Protein AF-A0A2E5IDD3-F1 (afdb_monomer_lite)

Radius of gyration: 54.22 Å; chains: 1; bounding box: 109×70×156 Å

Sequence (276 aa):
MDTDGDGLGNNADTDDDGDGVLDESDVFSLNATEWADFDGDGKGDNADTDDDGDGVLDEDDVFPLDAGDWADFDGDGIGDNTDTDDDGDGIQDAADNCPDTLFTMSQTDTAGCSAEQRDTDDDGSNDFLDDDDDGDGWTDLDEIGCDSDPLLVTDKPIDSDADLSCDILDEDDDNDGISDMLDAFPLDSSESVDTDGDFIGDNSDTDDDNDGVLDVNDAYPLDETRTYDERVLIGAAAIGAALIAALAVASVMGFKKRKIKPDNTDIQMMLQALER

pLDDT: mean 89.45, std 13.09, range [51.12, 98.19]

Secondary structure (DSSP, 8-state):
--SS-SSS-TTT-SSSS-SSS-TTT-TTTT-TT----SS-SSS-TTT-SSTT-SSS-TTT-SSTT-TT----SSSSSS-TTT-SSTT-SSS-GGG-S-TT--TTT----TTS--TTT--SS-SSS-TTT-SSTTSSSS-HHHHHHHT--TT-TT-PPP-SSSSS--TTT-SSTT-SSS-TTT-SSTT-TT----SSSSS--TTT-SSTT-SSS-GGG-SSTT-TT--S-HHHHHHHHHHHHHHHHHHHHHHHTT---------THHHHHHHHTS--

Foldseek 3Di:
DQQCPPPDDPVGDQQRNPLPDGPVQAPCSRDSQARDQLCVPPDGPSPAQQSNPLPDGPVQAPCSNDSQARDQLCPPPDGPSRDQLSQVLPAGPVQAPPSNQHVVHANADSRSDHQCRDQLCPPPHHPVRAQQSNPLPAGPVQCVQQVFDSSDNVGDADQLCPPNHHPSRDQQRNPLPAGPVQALCSNDSVARDQLCPPSAGPVGDQQSNPLVDGPVQAPCSRDNVGRDDVVVVVVVVVVVVVVVVVVVCVVVVPPPPPPPPPPCVVVVVVVVVVPD

Structure (mmCIF, N/CA/C/O backbone):
data_AF-A0A2E5IDD3-F1
#
_entry.id   AF-A0A2E5IDD3-F1
#
loop_
_atom_site.group_PDB
_atom_site.id
_atom_site.type_symbol
_atom_site.label_atom_id
_atom_site.label_alt_id
_atom_site.label_comp_id
_atom_site.label_asym_id
_atom_site.label_entity_id
_atom_site.label_seq_id
_atom_site.pdbx_PDB_ins_code
_atom_site.Cartn_x
_atom_site.Cartn_y
_atom_site.Cartn_z
_atom_site.occupancy
_atom_site.B_iso_or_equiv
_atom_site.auth_seq_id
_atom_site.auth_comp_id
_atom_site.auth_asym_id
_atom_site.auth_atom_id
_atom_site.pdbx_PDB_model_num
ATOM 1 N N . MET A 1 1 ? -33.369 -10.873 64.387 1.00 91.25 1 MET A N 1
ATOM 2 C CA . MET A 1 1 ? -32.484 -10.176 63.451 1.00 91.25 1 MET A CA 1
ATOM 3 C C . MET A 1 1 ? -33.328 -9.048 62.907 1.00 91.25 1 MET A C 1
ATOM 5 O O . MET A 1 1 ? -34.522 -9.283 62.743 1.00 91.25 1 MET A O 1
ATOM 9 N N . ASP A 1 2 ? -32.743 -7.870 62.838 1.00 95.25 2 ASP A N 1
ATOM 10 C CA . ASP A 1 2 ? -33.293 -6.613 62.323 1.00 95.25 2 ASP A CA 1
ATOM 11 C C . ASP A 1 2 ? -32.015 -5.909 61.842 1.00 95.25 2 ASP A C 1
ATOM 13 O O . ASP A 1 2 ? -31.183 -5.551 62.688 1.00 95.25 2 ASP A O 1
ATOM 17 N N . THR A 1 3 ? -31.721 -6.028 60.543 1.00 96.31 3 THR A N 1
ATOM 18 C CA . THR A 1 3 ? -30.395 -5.723 59.977 1.00 96.31 3 THR A CA 1
ATOM 19 C C . THR A 1 3 ? -30.226 -4.219 59.755 1.00 96.31 3 THR A C 1
ATOM 21 O O . THR A 1 3 ? -29.171 -3.692 60.120 1.00 96.31 3 THR A O 1
ATOM 24 N N . ASP A 1 4 ? -31.262 -3.524 59.292 1.00 95.12 4 ASP A N 1
ATOM 25 C CA . ASP A 1 4 ? -31.264 -2.077 59.043 1.00 95.12 4 ASP A CA 1
ATOM 26 C C . ASP A 1 4 ? -31.692 -1.227 60.266 1.00 95.12 4 ASP A C 1
ATOM 28 O O . ASP A 1 4 ? -31.355 -0.042 60.384 1.00 95.12 4 ASP A O 1
ATOM 32 N N . GLY A 1 5 ? -32.350 -1.840 61.255 1.00 96.00 5 GLY A N 1
ATOM 33 C CA . GLY A 1 5 ? -32.778 -1.189 62.486 1.00 96.00 5 GLY A CA 1
ATOM 34 C C . GLY A 1 5 ? -34.054 -0.354 62.359 1.00 96.00 5 GLY A C 1
ATOM 35 O O . GLY A 1 5 ? -34.260 0.530 63.208 1.00 96.00 5 GLY A O 1
ATOM 36 N N . ASP A 1 6 ? -34.904 -0.588 61.353 1.00 95.50 6 ASP A N 1
ATOM 37 C CA . ASP A 1 6 ? -36.160 0.151 61.156 1.00 95.50 6 ASP A CA 1
ATOM 38 C C . ASP A 1 6 ? -37.285 -0.268 62.136 1.00 95.50 6 ASP A C 1
ATOM 40 O O . ASP A 1 6 ? -38.264 0.463 62.363 1.00 95.50 6 ASP A O 1
ATOM 44 N N . GLY A 1 7 ? -37.094 -1.404 62.817 1.00 95.44 7 GLY A N 1
ATOM 45 C CA . GLY A 1 7 ? -38.010 -1.978 63.797 1.00 95.44 7 GLY A CA 1
ATOM 46 C C . GLY A 1 7 ? -38.911 -3.102 63.271 1.00 95.44 7 GLY A C 1
ATOM 47 O O . GLY A 1 7 ? -39.727 -3.627 64.049 1.00 95.44 7 GLY A O 1
ATOM 48 N N . LEU A 1 8 ? -38.780 -3.488 62.005 1.00 95.31 8 LEU A N 1
ATOM 49 C CA . LEU A 1 8 ? -39.218 -4.756 61.440 1.00 95.31 8 LEU A CA 1
ATOM 50 C C . LEU A 1 8 ? -38.074 -5.772 61.563 1.00 95.31 8 LEU A C 1
ATOM 52 O O . LEU A 1 8 ? -36.903 -5.453 61.664 1.00 95.31 8 LEU A O 1
ATOM 56 N N . GLY A 1 9 ? -38.423 -7.045 61.731 1.00 96.06 9 GLY A N 1
ATOM 57 C CA . GLY A 1 9 ? -37.405 -8.096 61.738 1.00 96.06 9 GLY A CA 1
ATOM 58 C C . GLY A 1 9 ? -37.286 -8.672 60.341 1.00 96.06 9 GLY A C 1
ATOM 59 O O . GLY A 1 9 ? -38.323 -8.830 59.702 1.00 96.06 9 GLY A O 1
ATOM 60 N N . ASN A 1 10 ? -36.096 -9.133 59.954 1.00 95.94 10 ASN A N 1
ATOM 61 C CA . ASN A 1 10 ? -35.797 -9.667 58.616 1.00 95.94 10 ASN A CA 1
ATOM 62 C C . ASN A 1 10 ? -36.779 -10.724 58.065 1.00 95.94 10 ASN A C 1
ATOM 64 O O . ASN A 1 10 ? -36.875 -11.042 56.895 1.00 95.94 10 ASN A O 1
ATOM 68 N N . ASN A 1 11 ? -37.524 -11.385 58.949 1.00 94.56 11 ASN A N 1
ATOM 69 C CA . ASN A 1 11 ? -38.524 -12.374 58.554 1.00 94.56 11 ASN A CA 1
ATOM 70 C C . ASN A 1 11 ? -39.869 -11.757 58.107 1.00 94.56 11 ASN A C 1
ATOM 72 O O . ASN A 1 11 ? -40.835 -12.502 57.903 1.00 94.56 11 ASN A O 1
ATOM 76 N N . ALA A 1 12 ? -39.991 -10.436 58.162 1.00 95.69 12 ALA A N 1
ATOM 77 C CA . ALA A 1 12 ? -41.190 -9.652 57.893 1.00 95.69 12 ALA A CA 1
ATOM 78 C C . ALA A 1 12 ? -40.880 -8.313 57.205 1.00 95.69 12 ALA A C 1
ATOM 80 O O . ALA A 1 12 ? -41.833 -7.680 56.745 1.00 95.69 12 ALA A O 1
ATOM 81 N N . ASP A 1 13 ? -39.613 -7.903 57.184 1.00 96.88 13 ASP A N 1
ATOM 82 C CA . ASP A 1 13 ? -39.114 -6.875 56.284 1.00 96.88 13 ASP A CA 1
ATOM 83 C C . ASP A 1 13 ? -39.086 -7.387 54.837 1.00 96.88 13 ASP A C 1
ATOM 85 O O . ASP A 1 13 ? -39.222 -8.588 54.596 1.00 96.88 13 ASP A O 1
ATOM 89 N N . THR A 1 14 ? -39.039 -6.462 53.889 1.00 96.94 14 THR A N 1
ATOM 90 C CA . THR A 1 14 ? -38.885 -6.737 52.455 1.00 96.94 14 THR A CA 1
ATOM 91 C C . THR A 1 14 ? -37.642 -6.075 51.861 1.00 96.94 14 THR A C 1
ATOM 93 O O . THR A 1 14 ? -37.438 -6.193 50.655 1.00 96.94 14 THR A O 1
ATOM 96 N N . ASP A 1 15 ? -36.918 -5.314 52.676 1.00 97.31 15 ASP A N 1
ATOM 97 C CA . ASP A 1 15 ? -35.671 -4.611 52.381 1.00 97.31 15 ASP A CA 1
ATOM 98 C C . ASP A 1 15 ? -34.830 -4.707 53.662 1.00 97.31 15 ASP A C 1
ATOM 100 O O . ASP A 1 15 ? -34.858 -3.837 54.529 1.00 97.31 15 ASP A O 1
ATOM 104 N N . ASP A 1 16 ? -34.229 -5.877 53.857 1.00 97.56 16 ASP A N 1
ATOM 105 C CA . ASP A 1 16 ? -33.655 -6.314 55.126 1.00 97.56 16 ASP A CA 1
ATOM 106 C C . ASP A 1 16 ? -32.508 -5.410 55.614 1.00 97.56 16 ASP A C 1
ATOM 108 O O . ASP A 1 16 ? -32.269 -5.332 56.826 1.00 97.56 16 ASP A O 1
ATOM 112 N N . ASP A 1 17 ? -31.770 -4.765 54.710 1.00 97.12 17 ASP A N 1
ATOM 113 C CA . ASP A 1 17 ? -30.638 -3.890 55.028 1.00 97.12 17 ASP A CA 1
ATOM 114 C C . ASP A 1 17 ? -30.875 -2.395 54.754 1.00 97.12 17 ASP A C 1
ATOM 116 O O . ASP A 1 17 ? -30.084 -1.559 55.216 1.00 97.12 17 ASP A O 1
ATOM 120 N N . GLY A 1 18 ? -32.016 -2.054 54.1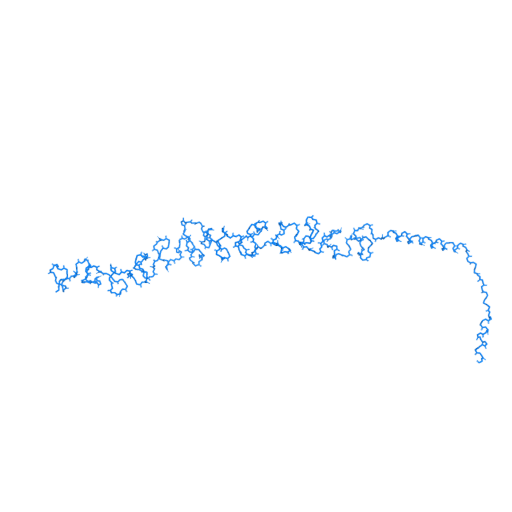54 1.00 96.75 18 GLY A N 1
ATOM 121 C CA . GLY A 1 18 ? -32.524 -0.696 54.045 1.00 96.75 18 GLY A CA 1
ATOM 122 C C . GLY A 1 18 ? -31.795 0.153 53.005 1.00 96.75 18 GLY A C 1
ATOM 123 O O . GLY A 1 18 ? -31.759 1.386 53.151 1.00 96.75 18 GLY A O 1
ATOM 124 N N . ASP A 1 19 ? -31.183 -0.460 51.989 1.00 96.06 19 ASP A N 1
ATOM 125 C CA . ASP A 1 19 ? -30.508 0.251 50.897 1.00 96.06 19 ASP A CA 1
ATOM 126 C C . ASP A 1 19 ? -31.463 0.737 49.789 1.00 96.06 19 ASP A C 1
ATOM 128 O O . ASP A 1 19 ? -31.121 1.625 48.996 1.00 96.06 19 ASP A O 1
ATOM 132 N N . GLY A 1 20 ? -32.711 0.260 49.819 1.00 95.88 20 GLY A N 1
ATOM 133 C CA . GLY A 1 20 ? -33.774 0.616 48.888 1.00 95.88 20 GLY A CA 1
ATOM 134 C C . GLY A 1 20 ? -33.989 -0.383 47.750 1.00 95.88 20 GLY A C 1
ATOM 135 O O . GLY A 1 20 ? -34.883 -0.142 46.922 1.00 95.88 20 GLY A O 1
ATOM 136 N N . VAL A 1 21 ? -33.226 -1.476 47.695 1.00 96.69 21 VAL A N 1
ATOM 137 C CA . VAL A 1 21 ? -33.453 -2.635 46.830 1.00 96.69 21 VAL A CA 1
ATOM 138 C C . VAL A 1 21 ? -34.179 -3.711 47.642 1.00 96.69 21 VAL A C 1
ATOM 140 O O . VAL A 1 21 ? -33.820 -4.045 48.756 1.00 96.69 21 VAL A O 1
ATOM 143 N N . LEU A 1 22 ? -35.283 -4.239 47.108 1.00 97.75 22 LEU A N 1
ATOM 144 C CA . LEU A 1 22 ? -36.047 -5.264 47.829 1.00 97.75 22 LEU A CA 1
ATOM 145 C C . LEU A 1 22 ? -35.282 -6.590 47.844 1.00 97.75 22 LEU A C 1
ATOM 147 O O . LEU A 1 22 ? -34.744 -6.970 46.805 1.00 97.75 22 LEU A O 1
ATOM 151 N N . ASP A 1 23 ? -35.409 -7.373 48.920 1.00 96.12 23 ASP A N 1
ATOM 152 C CA . ASP A 1 23 ? -34.741 -8.679 49.095 1.00 96.12 23 ASP A CA 1
ATOM 153 C C . ASP A 1 23 ? -34.928 -9.640 47.905 1.00 96.12 23 ASP A C 1
ATOM 155 O O . ASP A 1 23 ? -34.128 -10.536 47.661 1.00 96.12 23 ASP A O 1
ATOM 159 N N . GLU A 1 24 ? -36.042 -9.516 47.173 1.00 96.56 24 GLU A N 1
ATOM 160 C CA . GLU A 1 24 ? -36.337 -10.361 46.010 1.00 96.56 24 GLU A CA 1
ATOM 161 C C . GLU A 1 24 ? -35.519 -10.015 44.755 1.00 96.56 24 GLU A C 1
ATOM 163 O O . GLU A 1 24 ? -35.497 -10.806 43.812 1.00 96.56 24 GLU A O 1
ATOM 168 N N . SER A 1 25 ? -34.906 -8.833 44.725 1.00 95.88 25 SER A N 1
ATOM 169 C CA . SER A 1 25 ? -34.065 -8.312 43.637 1.00 95.88 25 SER A CA 1
ATOM 170 C C . SER A 1 25 ? -32.647 -7.958 44.093 1.00 95.88 25 SER A C 1
ATOM 172 O O . SER A 1 25 ? -31.830 -7.628 43.243 1.00 95.88 25 SER A O 1
ATOM 174 N N . ASP A 1 26 ? -32.377 -8.029 45.394 1.00 96.75 26 ASP A N 1
ATOM 175 C CA . ASP A 1 26 ? -31.084 -7.768 46.011 1.00 96.75 26 ASP A CA 1
ATOM 176 C C . ASP A 1 26 ? -30.311 -9.080 46.217 1.00 96.75 26 ASP A C 1
ATOM 178 O O . ASP A 1 26 ? -30.729 -9.961 46.981 1.00 96.75 26 ASP A O 1
ATOM 182 N N . VAL A 1 27 ? -29.173 -9.215 45.528 1.00 96.94 27 VAL A N 1
ATOM 183 C CA . VAL A 1 27 ? -28.297 -10.392 45.639 1.00 96.94 27 VAL A CA 1
ATOM 184 C C . VAL A 1 27 ? -27.643 -10.493 47.026 1.00 96.94 27 VAL A C 1
ATOM 186 O O . VAL A 1 27 ? -27.395 -11.603 47.516 1.00 96.94 27 VAL A O 1
ATOM 189 N N . PHE A 1 28 ? -27.437 -9.363 47.703 1.00 96.94 28 PHE A N 1
ATOM 190 C CA . PHE A 1 28 ? -26.803 -9.247 49.010 1.00 96.94 28 PHE A CA 1
ATOM 191 C C . PHE A 1 28 ? -27.724 -8.591 50.044 1.00 96.94 28 PHE A C 1
ATOM 193 O O . PHE A 1 28 ? -27.275 -7.715 50.770 1.00 96.94 28 PHE A O 1
ATOM 200 N N . SER A 1 29 ? -28.923 -9.153 50.243 1.00 96.62 29 SER A N 1
ATOM 201 C CA . SER A 1 29 ? -30.017 -8.628 51.095 1.00 96.62 29 SER A CA 1
ATOM 202 C C . SER A 1 29 ? -29.709 -8.353 52.584 1.00 96.62 29 SER A C 1
ATOM 204 O O . SER A 1 29 ? -30.609 -8.186 53.392 1.00 96.62 29 SER A O 1
ATOM 206 N N . LEU A 1 30 ? -28.460 -8.438 53.040 1.00 96.19 30 LEU A N 1
ATOM 207 C CA . LEU A 1 30 ? -28.038 -8.088 54.401 1.00 96.19 30 LEU A CA 1
ATOM 208 C C . LEU A 1 30 ? -26.857 -7.104 54.418 1.00 96.19 30 LEU A C 1
ATOM 210 O O . LEU A 1 30 ? -26.272 -6.877 55.487 1.00 96.19 30 LEU A O 1
ATOM 214 N N . ASN A 1 31 ? -26.442 -6.607 53.259 1.00 96.56 31 ASN A N 1
ATOM 215 C CA . ASN A 1 31 ? -25.323 -5.711 53.072 1.00 96.56 31 ASN A CA 1
ATOM 216 C C . ASN A 1 31 ? -25.742 -4.492 52.245 1.00 96.56 31 ASN A C 1
ATOM 218 O O . ASN A 1 31 ? -25.518 -4.459 51.045 1.00 96.56 31 ASN A O 1
ATOM 222 N N . ALA A 1 32 ? -26.156 -3.434 52.941 1.00 96.94 32 ALA A N 1
ATOM 223 C CA . ALA A 1 32 ? -26.685 -2.205 52.349 1.00 96.94 32 ALA A CA 1
ATOM 224 C C . ALA A 1 32 ? -25.732 -1.402 51.432 1.00 96.94 32 ALA A C 1
ATOM 226 O O . ALA A 1 32 ? -25.985 -0.234 51.125 1.00 96.94 32 ALA A O 1
ATOM 227 N N . THR A 1 33 ? -24.553 -1.938 51.116 1.00 97.12 33 THR A N 1
ATOM 228 C CA . THR A 1 33 ? -23.614 -1.358 50.154 1.00 97.12 33 THR A CA 1
ATOM 229 C C . THR A 1 33 ? -23.502 -2.167 48.872 1.00 97.12 33 THR A C 1
ATOM 231 O O . THR A 1 33 ? -22.744 -1.745 48.015 1.00 97.12 33 THR A O 1
ATOM 234 N N . GLU A 1 34 ? -24.188 -3.300 48.736 1.00 97.25 34 GLU A N 1
ATOM 235 C CA . GLU A 1 34 ? -24.098 -4.206 47.589 1.00 97.25 34 GLU A CA 1
ATOM 236 C C . GLU A 1 34 ? -25.496 -4.710 47.244 1.00 97.25 34 GLU A C 1
ATOM 238 O O . GLU A 1 34 ? -26.184 -5.175 48.138 1.00 97.25 34 GLU A O 1
ATOM 243 N N . TRP A 1 35 ? -25.887 -4.676 45.970 1.00 96.12 35 TRP A N 1
ATOM 244 C CA . TRP A 1 35 ? -27.214 -5.149 45.540 1.00 96.12 35 TRP A CA 1
ATOM 245 C C . TRP A 1 35 ? -27.191 -6.051 44.297 1.00 96.12 35 TRP A C 1
ATOM 247 O O . TRP A 1 35 ? -28.165 -6.758 44.024 1.00 96.12 35 TRP A O 1
ATOM 257 N N . ALA A 1 36 ? -26.096 -6.035 43.534 1.00 96.56 36 ALA A N 1
ATOM 258 C CA . ALA A 1 36 ? -25.896 -6.792 42.300 1.00 96.56 36 ALA A CA 1
ATOM 259 C C . ALA A 1 36 ? -24.545 -7.532 42.329 1.00 96.56 36 ALA A C 1
ATOM 261 O O . ALA A 1 36 ? -23.686 -7.174 43.130 1.00 96.56 36 ALA A O 1
ATOM 262 N N . ASP A 1 37 ? -24.455 -8.607 41.543 1.00 96.75 37 ASP A N 1
ATOM 263 C CA . ASP A 1 37 ? -23.335 -9.562 41.408 1.00 96.75 37 ASP A CA 1
ATOM 264 C C . ASP A 1 37 ? -23.382 -10.056 39.955 1.00 96.75 37 ASP A C 1
ATOM 266 O O . ASP A 1 37 ? -24.034 -11.072 39.659 1.00 96.75 37 ASP A O 1
ATOM 270 N N . PHE A 1 38 ? -22.912 -9.232 39.019 1.00 96.88 38 PHE A N 1
ATOM 271 C CA . PHE A 1 38 ? -23.198 -9.432 37.599 1.00 96.88 38 PHE A CA 1
ATOM 272 C C . PHE A 1 38 ? -22.516 -10.698 37.044 1.00 96.88 38 PHE A C 1
ATOM 274 O O . PHE A 1 38 ? -23.171 -11.477 36.334 1.00 96.88 38 PHE A O 1
ATOM 281 N N . ASP A 1 39 ? -21.280 -10.989 37.453 1.00 96.31 39 ASP A N 1
ATOM 282 C CA . ASP A 1 39 ? -20.546 -12.208 37.089 1.00 96.31 39 ASP A CA 1
ATOM 283 C C . ASP A 1 39 ? -20.855 -13.433 37.985 1.00 96.31 39 ASP A C 1
ATOM 285 O O . ASP A 1 39 ? -20.646 -14.594 37.593 1.00 96.31 39 ASP A O 1
ATOM 289 N N . GLY A 1 40 ? -21.441 -13.212 39.165 1.00 96.31 40 GLY A N 1
ATOM 290 C CA . GLY A 1 40 ? -21.812 -14.263 40.104 1.00 96.31 40 GLY A CA 1
ATOM 291 C C . GLY A 1 40 ? -20.641 -14.835 40.911 1.00 96.31 40 GLY A C 1
ATOM 292 O O . GLY A 1 40 ? -20.737 -15.994 41.358 1.00 96.31 40 GLY A O 1
ATOM 293 N N . ASP A 1 41 ? -19.532 -14.104 41.079 1.00 95.94 41 ASP A N 1
ATOM 294 C CA . ASP A 1 41 ? -18.376 -14.535 41.877 1.00 95.94 41 ASP A CA 1
ATOM 295 C C . ASP A 1 41 ? -18.602 -14.420 43.398 1.00 95.94 41 ASP A C 1
ATOM 297 O O . ASP A 1 41 ? -17.904 -15.067 44.202 1.00 95.94 41 ASP A O 1
ATOM 301 N N . GLY A 1 42 ? -19.657 -13.700 43.792 1.00 95.25 42 GLY A N 1
ATOM 302 C CA . GLY A 1 42 ? -20.079 -13.508 45.173 1.00 95.25 42 GLY A CA 1
ATOM 303 C C . GLY A 1 42 ? -19.443 -12.303 45.871 1.00 95.25 42 GLY A C 1
ATOM 304 O O . GLY A 1 42 ? -19.592 -12.180 47.098 1.00 95.25 42 GLY A O 1
ATOM 305 N N . LYS A 1 43 ? -18.727 -11.442 45.144 1.00 95.88 43 LYS A N 1
ATOM 306 C CA . LYS A 1 43 ? -18.499 -10.033 45.487 1.00 95.88 43 LYS A CA 1
ATOM 307 C C . LYS A 1 43 ? -19.574 -9.192 44.790 1.00 95.88 43 LYS A C 1
ATOM 309 O O . LYS A 1 43 ? -20.105 -9.593 43.773 1.00 95.88 43 LYS A O 1
ATOM 314 N N . GLY A 1 44 ? -19.992 -8.100 45.423 1.00 97.06 44 GLY A N 1
ATOM 315 C CA . GLY A 1 44 ? -21.000 -7.234 44.818 1.00 97.06 44 GLY A CA 1
ATOM 316 C C . GLY A 1 44 ? -20.360 -6.175 43.941 1.00 97.06 44 GLY A C 1
ATOM 317 O O . GLY A 1 44 ? -19.262 -5.730 44.274 1.00 97.06 44 GLY A O 1
ATOM 318 N N . ASP A 1 45 ? -21.067 -5.760 42.892 1.00 97.44 45 ASP A N 1
ATOM 319 C CA . ASP A 1 45 ? -20.578 -4.850 41.846 1.00 97.44 45 ASP A CA 1
ATOM 320 C C . ASP A 1 45 ? -19.999 -3.525 42.408 1.00 97.44 45 ASP A C 1
ATOM 322 O O . ASP A 1 45 ? -19.087 -2.919 41.864 1.00 97.44 45 ASP A O 1
ATOM 326 N N . ASN A 1 46 ? -20.455 -3.031 43.573 1.00 95.69 46 ASN A N 1
ATOM 327 C CA . ASN A 1 46 ? -19.877 -1.790 44.123 1.00 95.69 46 ASN A CA 1
ATOM 328 C C . ASN A 1 46 ? -18.484 -1.990 44.749 1.00 95.69 46 ASN A C 1
ATOM 330 O O . ASN A 1 46 ? -17.783 -1.005 45.032 1.00 95.69 46 ASN A O 1
ATOM 334 N N . ALA A 1 47 ? -18.122 -3.233 45.068 1.00 96.56 47 ALA A N 1
ATOM 335 C CA . ALA A 1 47 ? -16.843 -3.617 45.656 1.00 96.56 47 ALA A CA 1
ATOM 336 C C . ALA A 1 47 ? -16.007 -4.533 44.759 1.00 96.56 47 AL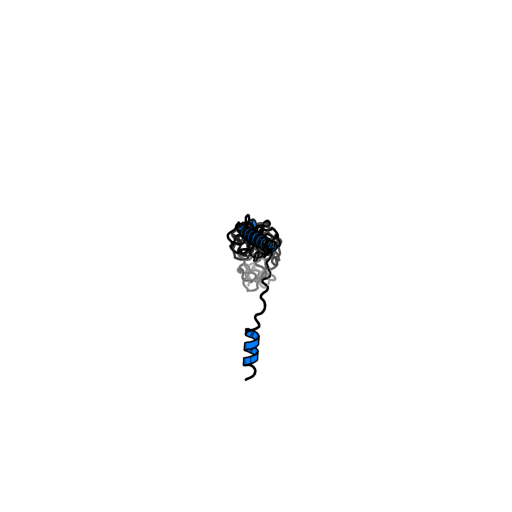A A C 1
ATOM 338 O O . ALA A 1 47 ? -14.821 -4.722 45.072 1.00 96.56 47 ALA A O 1
ATOM 339 N N . ASP A 1 48 ? -16.602 -5.121 43.724 1.00 97.62 48 ASP A N 1
ATOM 340 C CA . ASP A 1 48 ? -15.856 -5.751 42.653 1.00 97.62 48 ASP A CA 1
ATOM 341 C C . ASP A 1 48 ? -15.165 -4.693 41.793 1.00 97.62 48 ASP A C 1
ATOM 343 O O . ASP A 1 48 ? -15.369 -3.491 41.961 1.00 97.62 48 ASP A O 1
ATOM 347 N N . THR A 1 49 ? -14.191 -5.133 41.013 1.00 97.75 49 THR A N 1
ATOM 348 C CA . THR A 1 49 ? -13.436 -4.249 40.114 1.00 97.75 49 THR A CA 1
ATOM 349 C C . THR A 1 49 ? -13.450 -4.759 38.678 1.00 97.75 49 THR A C 1
ATOM 351 O O . THR A 1 49 ? -12.585 -4.356 37.909 1.00 97.75 49 THR A O 1
ATOM 354 N N . ASP A 1 50 ? -14.304 -5.738 38.405 1.00 97.94 50 ASP A N 1
ATOM 355 C CA . ASP A 1 50 ? -14.422 -6.554 37.192 1.00 97.94 50 ASP A CA 1
ATOM 356 C C . ASP A 1 50 ? -15.826 -7.176 37.266 1.00 97.94 50 ASP A C 1
ATOM 358 O O . ASP A 1 50 ? -15.984 -8.354 37.589 1.00 97.94 50 ASP A O 1
ATOM 362 N N . ASP A 1 51 ? -16.846 -6.318 37.158 1.00 98.19 51 ASP A N 1
ATOM 363 C CA . ASP A 1 51 ? -18.243 -6.633 37.485 1.00 98.19 51 ASP A CA 1
ATOM 364 C C . ASP A 1 51 ? -18.804 -7.771 36.615 1.00 98.19 51 ASP A C 1
ATOM 366 O O . ASP A 1 51 ? -19.690 -8.512 37.051 1.00 98.19 51 ASP A O 1
ATOM 370 N N . ASP A 1 52 ? -18.285 -7.954 35.398 1.00 97.69 52 ASP A N 1
ATOM 371 C CA . ASP A 1 52 ? -18.704 -9.009 34.476 1.00 97.69 52 ASP A CA 1
ATOM 372 C C . ASP A 1 52 ? -17.745 -10.189 34.308 1.00 97.69 52 ASP A C 1
ATOM 374 O O . ASP A 1 52 ? -18.123 -11.218 33.719 1.00 97.69 52 ASP A O 1
ATOM 378 N N . GLY A 1 53 ? -16.578 -10.112 34.942 1.00 97.31 53 GLY A N 1
ATOM 379 C CA . GLY A 1 53 ? -15.643 -11.216 35.068 1.00 97.31 53 GLY A CA 1
ATOM 380 C C . GLY A 1 53 ? -14.981 -11.605 33.748 1.00 97.31 53 GLY A C 1
ATOM 381 O O . GLY A 1 53 ? -14.579 -12.772 33.585 1.00 97.31 53 GLY A O 1
ATOM 382 N N . ASP A 1 54 ? -14.880 -10.684 32.789 1.00 96.56 54 ASP A N 1
ATOM 383 C CA . ASP A 1 54 ? -14.189 -10.899 31.516 1.00 96.56 54 ASP A CA 1
ATOM 384 C C . ASP A 1 54 ? -12.655 -10.763 31.637 1.00 96.56 54 ASP A C 1
ATOM 386 O O . ASP A 1 54 ? -11.893 -11.317 30.826 1.00 96.56 54 ASP A O 1
ATOM 390 N N . GLY A 1 55 ? -12.195 -10.162 32.742 1.00 96.31 55 GLY A N 1
ATOM 391 C CA . GLY A 1 55 ? -10.794 -9.975 33.094 1.00 96.31 55 GLY A CA 1
ATOM 392 C C . GLY A 1 55 ? -10.224 -8.591 32.776 1.00 96.31 55 GLY A C 1
ATOM 393 O O . GLY A 1 55 ? -9.018 -8.391 33.004 1.00 96.31 55 GLY A O 1
ATOM 394 N N . VAL A 1 56 ? -11.033 -7.666 32.261 1.00 97.50 56 VAL A N 1
ATOM 395 C CA . VAL A 1 56 ? -10.765 -6.228 32.168 1.00 97.50 56 VAL A CA 1
ATOM 396 C C . VAL A 1 56 ? -11.376 -5.548 33.394 1.00 97.50 56 VAL A C 1
ATOM 398 O O . VAL A 1 56 ? -12.409 -5.943 33.906 1.00 97.50 56 VAL A O 1
ATOM 401 N N . LEU A 1 57 ? -10.669 -4.572 33.969 1.00 98.19 57 LEU A N 1
ATOM 402 C CA . LEU A 1 57 ? -11.178 -3.897 35.165 1.00 98.19 57 LEU A CA 1
ATOM 403 C C . LEU A 1 57 ? -12.203 -2.834 34.767 1.00 98.19 57 LEU A C 1
ATOM 405 O O . LEU A 1 57 ? -11.940 -2.115 33.809 1.00 98.19 57 LEU A O 1
ATOM 409 N N . ASP A 1 58 ? -13.244 -2.598 35.572 1.00 97.69 58 ASP A N 1
ATOM 410 C CA . ASP A 1 58 ? -14.311 -1.617 35.266 1.00 97.69 58 ASP A CA 1
ATOM 411 C C . ASP A 1 58 ? -13.794 -0.196 34.969 1.00 97.69 58 ASP A C 1
ATOM 413 O O . ASP A 1 58 ? -14.475 0.625 34.359 1.00 97.69 58 ASP A O 1
ATOM 417 N N . GLU A 1 59 ? -12.600 0.154 35.469 1.00 97.44 59 GLU A N 1
ATOM 418 C CA . GLU A 1 59 ? -11.974 1.458 35.210 1.00 97.44 59 GLU A CA 1
ATOM 419 C C . GLU A 1 59 ? -11.353 1.587 33.811 1.00 97.44 59 GLU A C 1
ATOM 421 O O . GLU A 1 59 ? -11.179 2.711 33.331 1.00 97.44 59 GLU A O 1
ATOM 426 N N . ASP A 1 60 ? -11.028 0.454 33.191 1.00 97.38 60 ASP A N 1
ATOM 427 C CA . ASP A 1 60 ? -10.448 0.316 31.855 1.00 97.38 60 ASP A CA 1
ATOM 428 C C . ASP A 1 60 ? -11.449 -0.294 30.847 1.00 97.38 60 ASP A C 1
ATOM 430 O O . ASP A 1 60 ? -11.155 -0.313 29.652 1.00 97.38 60 ASP A O 1
ATOM 434 N N . ASP A 1 61 ? -12.612 -0.753 31.318 1.00 97.38 61 ASP A N 1
ATOM 435 C CA . ASP A 1 61 ? -13.683 -1.363 30.534 1.00 97.38 61 ASP A CA 1
ATOM 436 C C . ASP A 1 61 ? -14.740 -0.327 30.104 1.00 97.38 61 ASP A C 1
ATOM 438 O O . ASP A 1 61 ? -15.303 0.413 30.922 1.00 97.38 61 ASP A O 1
ATOM 442 N N . VAL A 1 62 ? -15.013 -0.239 28.799 1.00 97.56 62 VAL A N 1
ATOM 443 C CA . VAL A 1 62 ? -16.052 0.656 28.261 1.00 97.56 62 VAL A CA 1
ATOM 444 C C . VAL A 1 62 ? -17.470 0.108 28.482 1.00 97.56 62 VAL A C 1
ATOM 446 O O . VAL A 1 62 ? -18.416 0.896 28.627 1.00 97.56 62 VAL A O 1
ATOM 449 N N . PHE A 1 63 ? -17.622 -1.210 28.599 1.00 97.12 63 PHE A N 1
ATOM 450 C CA . PHE A 1 63 ? -18.867 -1.911 28.898 1.00 97.12 63 PHE A CA 1
ATOM 451 C C . PHE A 1 63 ? -18.730 -2.828 30.133 1.00 97.12 63 PHE A C 1
ATOM 453 O O . PHE A 1 63 ? -18.917 -4.029 30.006 1.00 97.12 63 PHE A O 1
ATOM 460 N N . PRO A 1 64 ? -18.600 -2.281 31.362 1.00 97.25 64 PRO A N 1
ATOM 461 C CA . PRO A 1 64 ? -18.333 -3.063 32.587 1.00 97.25 64 PRO A CA 1
ATOM 462 C C . PRO A 1 64 ? -19.386 -4.114 32.993 1.00 97.25 64 PRO A C 1
ATOM 464 O O . PRO A 1 64 ? -19.300 -4.710 34.054 1.00 97.25 64 PRO A O 1
ATOM 467 N N . LEU A 1 65 ? -20.475 -4.245 32.237 1.00 96.31 65 LEU A N 1
ATOM 468 C CA . LEU A 1 65 ? -21.567 -5.188 32.488 1.00 96.31 65 LEU A CA 1
ATOM 469 C C . LEU A 1 65 ? -21.872 -5.993 31.215 1.00 96.31 65 LEU A C 1
ATOM 471 O O . LEU A 1 65 ? -23.027 -6.358 30.967 1.00 96.31 65 LEU A O 1
ATOM 475 N N . ASP A 1 66 ? -20.885 -6.191 30.352 1.00 96.31 66 ASP A N 1
ATOM 476 C CA . ASP A 1 66 ? -20.979 -7.010 29.155 1.00 96.31 66 ASP A CA 1
ATOM 477 C C . ASP A 1 66 ? -19.663 -7.741 28.906 1.00 96.31 66 ASP A C 1
ATOM 479 O O . ASP A 1 66 ? -18.845 -7.326 28.098 1.00 96.31 66 ASP A O 1
ATOM 483 N N . ALA A 1 67 ? -19.543 -8.935 29.490 1.00 96.50 67 ALA A N 1
ATOM 484 C CA . ALA A 1 67 ? -18.342 -9.760 29.376 1.00 96.50 67 ALA A CA 1
ATOM 485 C C . ALA A 1 67 ? -17.959 -10.191 27.940 1.00 96.50 67 ALA A C 1
ATOM 487 O O . ALA A 1 67 ? -17.064 -11.021 27.737 1.00 96.50 67 ALA A O 1
ATOM 488 N N . GLY A 1 68 ? -18.737 -9.778 26.937 1.00 95.88 68 GLY A N 1
ATOM 489 C CA . GLY A 1 68 ? -18.430 -9.947 25.529 1.00 95.88 68 GLY A CA 1
ATOM 490 C C . GLY A 1 68 ? -17.601 -8.818 24.923 1.00 95.88 68 GLY A C 1
ATOM 491 O O . GLY A 1 68 ? -17.039 -9.060 23.859 1.00 95.88 68 GLY A O 1
ATOM 492 N N . ASP A 1 69 ? -17.514 -7.641 25.543 1.00 97.19 69 ASP A N 1
ATOM 493 C CA . ASP A 1 69 ? -17.010 -6.411 24.931 1.00 97.19 69 ASP A CA 1
ATOM 494 C C . ASP A 1 69 ? -16.407 -5.475 25.985 1.00 97.19 69 ASP A C 1
ATOM 496 O O . ASP A 1 69 ? -17.080 -5.136 26.939 1.00 97.19 69 ASP A O 1
ATOM 500 N N . TRP A 1 70 ? -15.177 -4.994 25.775 1.00 96.19 70 TRP A N 1
ATOM 501 C CA . TRP A 1 70 ? -14.486 -4.108 26.733 1.00 96.19 70 TRP A CA 1
ATOM 502 C C . TRP A 1 70 ? -13.983 -2.790 26.119 1.00 96.19 70 TRP A C 1
ATOM 504 O O . TRP A 1 70 ? -13.483 -1.908 26.822 1.00 96.19 70 TRP A O 1
ATOM 514 N N . ALA A 1 71 ? -14.067 -2.649 24.794 1.00 96.56 71 ALA A N 1
ATOM 515 C CA . ALA A 1 71 ? -13.546 -1.519 24.025 1.00 96.56 71 ALA A CA 1
ATOM 516 C C . ALA A 1 71 ? -14.576 -1.035 22.990 1.00 96.56 71 ALA A C 1
ATOM 518 O O . ALA A 1 71 ? -15.411 -1.821 22.558 1.00 96.56 71 ALA A O 1
ATOM 519 N N . ASP A 1 72 ? -14.527 0.262 22.676 1.00 96.06 72 ASP A N 1
ATOM 520 C CA . ASP A 1 72 ? -15.409 1.005 21.754 1.00 96.06 72 ASP A CA 1
ATOM 521 C C . ASP A 1 72 ? -14.527 2.049 21.054 1.00 96.06 72 ASP A C 1
ATOM 523 O O . ASP A 1 72 ? -14.355 3.177 21.546 1.00 96.06 72 ASP A O 1
ATOM 527 N N . PHE A 1 73 ? -13.798 1.618 20.025 1.00 94.88 73 PHE A N 1
ATOM 528 C CA . PHE A 1 73 ? -12.686 2.391 19.478 1.00 94.88 73 PHE A CA 1
ATOM 529 C C . PHE A 1 73 ? -13.156 3.697 18.811 1.00 94.88 73 PHE A C 1
ATOM 531 O O . PHE A 1 73 ? -12.524 4.747 19.013 1.00 94.88 73 PHE A O 1
ATOM 538 N N . ASP A 1 74 ? -14.281 3.686 18.092 1.00 94.12 74 ASP A N 1
ATOM 539 C CA . ASP A 1 74 ? -14.859 4.879 17.460 1.00 94.12 74 ASP A CA 1
ATOM 540 C C . ASP A 1 74 ? -15.845 5.663 18.360 1.00 94.12 74 ASP A C 1
ATOM 542 O O . ASP A 1 74 ? -16.108 6.856 18.123 1.00 94.12 74 ASP A O 1
ATOM 546 N N . GLY A 1 75 ? -16.313 5.056 19.453 1.00 94.19 75 GLY A N 1
ATOM 547 C CA . GLY A 1 75 ? -17.195 5.680 20.432 1.00 94.19 75 GLY A CA 1
ATOM 548 C C . GLY A 1 75 ? -18.668 5.718 20.016 1.00 94.19 75 GLY A C 1
ATOM 549 O O . GLY A 1 75 ? -19.390 6.635 20.456 1.00 94.19 75 GLY A O 1
ATOM 550 N N . ASP A 1 76 ? -19.123 4.821 19.136 1.00 94.25 76 ASP A N 1
ATOM 551 C CA . ASP A 1 76 ? -20.518 4.738 18.695 1.00 94.25 76 ASP A CA 1
ATOM 552 C C . ASP A 1 76 ? -21.440 4.005 19.697 1.00 94.25 76 ASP A C 1
ATOM 554 O O . ASP A 1 76 ? -22.673 4.191 19.672 1.00 94.25 76 ASP A O 1
ATOM 558 N N . GLY A 1 77 ? -20.838 3.294 20.658 1.00 94.44 77 GLY A N 1
ATOM 559 C CA . GLY A 1 77 ? -21.504 2.548 21.722 1.00 94.44 77 GLY A CA 1
ATOM 560 C C . GLY A 1 77 ? -21.821 1.089 21.384 1.00 94.44 77 GLY A C 1
ATOM 561 O O . GLY A 1 77 ? -22.606 0.471 22.118 1.00 94.44 77 GLY A O 1
ATOM 562 N N . ILE A 1 78 ? -21.284 0.556 20.289 1.00 95.44 78 ILE A N 1
ATOM 563 C CA . ILE A 1 78 ? -21.158 -0.870 19.983 1.00 95.44 78 ILE A CA 1
ATOM 564 C C . ILE A 1 78 ? -19.730 -1.281 20.367 1.00 95.44 78 ILE A C 1
ATOM 566 O O . ILE A 1 78 ? -18.792 -0.532 20.147 1.00 95.44 78 ILE A O 1
ATOM 570 N N . GLY A 1 79 ? -19.562 -2.429 21.025 1.00 96.75 79 GLY A N 1
ATOM 571 C CA . GLY A 1 79 ? -18.225 -2.885 21.406 1.00 96.75 79 GLY A CA 1
ATOM 572 C C . GLY A 1 79 ? -17.475 -3.542 20.250 1.00 96.75 79 GLY A C 1
ATOM 573 O O . GLY A 1 79 ? -18.104 -4.213 19.428 1.00 96.75 79 GLY A O 1
ATOM 574 N N . ASP A 1 80 ? -16.149 -3.397 20.228 1.00 96.62 80 ASP A N 1
ATOM 575 C CA . ASP A 1 80 ? -15.248 -3.845 19.150 1.00 96.62 80 ASP A CA 1
ATOM 576 C C . ASP A 1 80 ? -15.352 -5.363 18.844 1.00 96.62 80 ASP A C 1
ATOM 578 O O . ASP A 1 80 ? -15.121 -5.817 17.727 1.00 96.62 80 ASP A O 1
ATOM 582 N N . ASN A 1 81 ? -15.734 -6.228 19.799 1.00 94.62 81 ASN A N 1
ATOM 583 C CA . ASN A 1 81 ? -15.91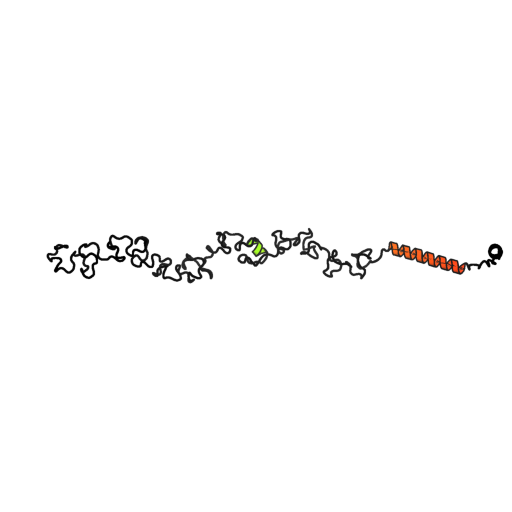9 -7.658 19.489 1.00 94.62 81 ASN A CA 1
ATOM 584 C C . ASN A 1 81 ? -17.235 -7.936 18.741 1.00 94.62 81 ASN A C 1
ATOM 586 O O . ASN A 1 81 ? -17.416 -9.033 18.184 1.00 94.62 81 ASN A O 1
ATOM 590 N N . THR A 1 82 ? -18.169 -6.986 18.771 1.00 94.75 82 THR A N 1
ATOM 591 C CA . THR A 1 82 ? -19.475 -7.046 18.110 1.00 94.75 82 THR A CA 1
ATOM 592 C C . THR A 1 82 ? -19.562 -6.130 16.886 1.00 94.75 82 THR A C 1
ATOM 594 O O . THR A 1 82 ? -20.359 -6.429 15.981 1.00 94.75 82 THR A O 1
ATOM 597 N N . ASP A 1 83 ? -18.788 -5.048 16.847 1.00 96.25 83 ASP A N 1
ATOM 598 C CA . ASP A 1 83 ? -18.704 -4.155 15.700 1.00 96.25 83 ASP A CA 1
ATOM 599 C C . ASP A 1 83 ? -18.044 -4.851 14.495 1.00 96.25 83 ASP A C 1
ATOM 601 O O . ASP A 1 83 ? -17.537 -5.972 14.563 1.00 96.25 83 ASP A O 1
ATOM 605 N N . THR A 1 84 ? -18.236 -4.270 13.320 1.00 96.56 84 THR A N 1
ATOM 606 C CA . THR A 1 84 ? -17.697 -4.749 12.045 1.00 96.56 84 THR A CA 1
ATOM 607 C C . THR A 1 84 ? -16.886 -3.675 11.321 1.00 96.56 84 THR A C 1
ATOM 609 O O . THR A 1 84 ? -16.609 -3.860 10.131 1.00 96.56 84 THR A O 1
ATOM 612 N N . ASP A 1 85 ? -16.663 -2.541 11.985 1.00 95.50 85 ASP A N 1
ATOM 613 C CA . ASP A 1 85 ? -16.018 -1.304 11.528 1.00 95.50 85 ASP A CA 1
ATOM 614 C C . ASP A 1 85 ? -15.547 -0.547 12.790 1.00 95.50 85 ASP A C 1
ATOM 616 O O . ASP A 1 85 ? -16.102 0.494 13.136 1.00 95.50 85 ASP A O 1
ATOM 620 N N . ASP A 1 86 ? -14.599 -1.140 13.531 1.00 96.19 86 ASP A N 1
ATOM 621 C CA . ASP A 1 86 ? -14.192 -0.713 14.888 1.00 96.19 86 ASP A CA 1
ATOM 622 C C . ASP A 1 86 ? -13.740 0.763 14.946 1.00 96.19 86 ASP A C 1
ATOM 624 O O . ASP A 1 86 ? -13.906 1.440 15.961 1.00 96.19 86 ASP A O 1
ATOM 628 N N . ASP A 1 87 ? -13.159 1.291 13.862 1.00 94.50 87 ASP A N 1
ATOM 629 C CA . ASP A 1 87 ? -12.703 2.683 13.755 1.00 94.50 87 ASP A CA 1
ATOM 630 C C . ASP A 1 87 ? -13.670 3.639 13.051 1.00 94.50 87 ASP A C 1
ATOM 632 O O . ASP A 1 87 ? -13.428 4.861 12.983 1.00 94.50 87 ASP A O 1
ATOM 636 N N . GLY A 1 88 ? -14.806 3.107 12.610 1.00 94.00 88 GLY A N 1
ATOM 637 C CA . GLY A 1 88 ? -15.906 3.847 12.023 1.00 94.00 88 GLY A CA 1
ATOM 638 C C . GLY A 1 88 ? -15.516 4.608 10.759 1.00 94.00 88 GLY A C 1
ATOM 639 O O . GLY A 1 88 ? -16.192 5.589 10.409 1.00 94.00 88 GLY A O 1
ATOM 640 N N . ASP A 1 89 ? -14.420 4.232 10.093 1.00 92.81 89 ASP A N 1
ATOM 641 C CA . ASP A 1 89 ? -13.890 4.895 8.901 1.00 92.81 89 ASP A CA 1
ATOM 642 C C . ASP A 1 89 ? -14.749 4.627 7.645 1.00 92.81 89 ASP A C 1
ATOM 644 O O . ASP A 1 89 ? -14.746 5.414 6.682 1.00 92.81 89 ASP A O 1
ATOM 648 N N . GLY A 1 90 ? -15.591 3.590 7.714 1.00 91.94 90 GLY A N 1
ATOM 649 C CA . GLY A 1 90 ? -16.506 3.151 6.668 1.00 91.94 90 GLY A CA 1
ATOM 650 C C . GLY A 1 90 ? -16.029 1.932 5.871 1.00 91.94 90 GLY A C 1
ATOM 651 O O . GLY A 1 90 ? -16.719 1.540 4.912 1.00 91.94 90 GLY A O 1
ATOM 652 N N . ILE A 1 91 ? -14.884 1.352 6.223 1.00 94.00 91 ILE A N 1
ATOM 653 C CA . ILE A 1 91 ? -14.323 0.099 5.730 1.00 94.00 91 ILE A CA 1
ATOM 654 C C . ILE A 1 91 ? -14.493 -0.956 6.829 1.00 94.00 91 ILE A C 1
ATOM 656 O O . ILE A 1 91 ? -14.295 -0.723 8.002 1.00 94.00 91 ILE A O 1
ATOM 660 N N . GLN A 1 92 ? -14.948 -2.152 6.453 1.00 95.62 92 GLN A N 1
ATOM 661 C CA . GLN A 1 92 ? -15.185 -3.203 7.450 1.00 95.62 92 GLN A CA 1
ATOM 662 C C . GLN A 1 92 ? -13.864 -3.831 7.888 1.00 95.62 92 GLN A C 1
ATOM 664 O O . GLN A 1 92 ? -13.065 -4.119 6.998 1.00 95.62 92 GLN A O 1
ATOM 669 N N . ASP A 1 93 ? -13.709 -4.234 9.155 1.00 95.56 93 ASP A N 1
ATOM 670 C CA . ASP A 1 93 ? -12.438 -4.771 9.698 1.00 95.56 93 ASP A CA 1
ATOM 671 C C . ASP A 1 93 ? -11.861 -5.921 8.861 1.00 95.56 93 ASP A C 1
ATOM 673 O O . ASP A 1 93 ? -10.658 -6.099 8.712 1.00 95.56 93 ASP A O 1
ATOM 677 N N . ALA A 1 94 ? -12.731 -6.742 8.262 1.00 95.44 94 ALA A N 1
ATOM 678 C CA . ALA A 1 94 ? -12.313 -7.861 7.416 1.00 95.44 94 ALA A CA 1
ATOM 679 C C . ALA A 1 94 ? -11.633 -7.439 6.095 1.00 95.44 94 ALA A C 1
ATOM 681 O O . ALA A 1 94 ? -11.068 -8.291 5.401 1.00 95.44 94 ALA A O 1
ATOM 682 N N . ALA A 1 95 ? -11.775 -6.177 5.704 1.00 94.94 95 ALA A N 1
ATOM 683 C CA . ALA A 1 95 ? -11.205 -5.552 4.517 1.00 94.94 95 ALA A CA 1
ATOM 684 C C . ALA A 1 95 ? -10.302 -4.354 4.859 1.00 94.94 95 ALA A C 1
ATOM 686 O O . ALA A 1 95 ? -9.777 -3.745 3.927 1.00 94.94 95 ALA A O 1
ATOM 687 N N . ASP A 1 96 ? -10.150 -4.041 6.145 1.00 93.81 96 ASP A N 1
ATOM 688 C CA . ASP A 1 96 ? -9.362 -2.924 6.632 1.00 93.81 96 ASP A CA 1
ATOM 689 C C . ASP A 1 96 ? -7.928 -3.370 6.943 1.00 93.81 96 ASP A C 1
ATOM 691 O O . ASP A 1 96 ? -7.692 -4.317 7.699 1.00 93.81 96 ASP A O 1
ATOM 695 N N . ASN A 1 97 ? -6.960 -2.710 6.316 1.00 92.25 97 ASN A N 1
ATOM 696 C CA . ASN A 1 97 ? -5.539 -2.932 6.558 1.00 92.25 97 ASN A CA 1
ATOM 697 C C . ASN A 1 97 ? -4.990 -2.013 7.663 1.00 92.25 97 ASN A C 1
ATOM 699 O O . ASN A 1 97 ? -3.896 -2.259 8.171 1.00 92.25 97 ASN A O 1
ATOM 703 N N . CYS A 1 98 ? -5.738 -0.980 8.038 1.00 92.56 98 CYS A N 1
ATOM 704 C CA . CYS A 1 98 ? -5.381 0.060 8.987 1.00 92.56 98 CYS A CA 1
ATOM 705 C C . CYS A 1 98 ? -6.514 0.275 10.015 1.00 92.56 98 CYS A C 1
ATOM 707 O O . CYS A 1 98 ? -7.136 1.334 10.011 1.00 92.56 98 CYS A O 1
ATOM 709 N N . PRO A 1 99 ? -6.712 -0.675 10.951 1.00 93.00 99 PRO A N 1
ATOM 710 C CA . PRO A 1 99 ? -7.869 -0.751 11.861 1.00 93.00 99 PRO A CA 1
ATOM 711 C C . PRO A 1 99 ? -7.892 0.311 12.978 1.00 93.00 99 PRO A C 1
ATOM 713 O O . PRO A 1 99 ? -8.565 0.146 13.990 1.00 93.00 99 PRO A O 1
ATOM 716 N N . ASP A 1 100 ? -7.060 1.346 12.880 1.00 91.31 100 ASP A N 1
ATOM 717 C CA . ASP A 1 100 ? -6.976 2.440 13.845 1.00 91.31 100 ASP A CA 1
ATOM 718 C C . ASP A 1 100 ? -7.201 3.821 13.201 1.00 91.31 100 ASP A C 1
ATOM 720 O O . ASP A 1 100 ? -6.868 4.871 13.776 1.00 91.31 100 ASP A O 1
ATOM 724 N N . THR A 1 101 ? -7.790 3.844 12.006 1.00 92.44 101 THR A N 1
ATOM 725 C CA . THR A 1 101 ? -7.949 5.025 11.161 1.00 92.44 101 THR A CA 1
ATOM 726 C C . THR A 1 101 ? -9.311 5.682 11.322 1.00 92.44 101 THR A C 1
ATOM 728 O O . THR A 1 101 ? -10.135 5.711 10.424 1.00 92.44 101 THR A O 1
ATOM 731 N N . LEU A 1 102 ? -9.510 6.391 12.432 1.00 88.81 102 LEU A N 1
ATOM 732 C CA . LEU A 1 102 ? -10.776 7.093 12.679 1.00 88.81 102 LEU A CA 1
ATOM 733 C C . LEU A 1 102 ? -11.245 7.985 11.506 1.00 88.81 102 LEU A C 1
ATOM 735 O O . LEU A 1 102 ? -10.520 8.893 11.070 1.00 88.81 102 LEU A O 1
ATOM 739 N N . PHE A 1 103 ? -12.531 7.887 11.136 1.00 83.44 103 PHE A N 1
ATOM 740 C CA . PHE A 1 103 ? -13.190 8.738 10.117 1.00 83.44 103 PHE A CA 1
ATOM 741 C C . PHE A 1 103 ? -12.944 10.245 10.291 1.00 83.44 103 PHE A C 1
ATOM 743 O O . PHE A 1 103 ? -12.938 11.041 9.347 1.00 83.44 103 PHE A O 1
ATOM 750 N N . THR A 1 104 ? -12.794 10.684 11.542 1.00 76.19 104 THR A N 1
ATOM 751 C CA . THR A 1 104 ? -12.613 12.103 11.872 1.00 76.19 104 THR A CA 1
ATOM 752 C C . THR A 1 104 ? -11.209 12.627 11.568 1.00 76.19 104 THR A C 1
ATOM 754 O O . THR A 1 104 ? -11.017 13.849 11.525 1.00 76.19 104 THR A O 1
ATOM 757 N N . MET A 1 105 ? -10.247 11.727 11.357 1.00 68.50 105 MET A N 1
ATOM 758 C CA . MET A 1 105 ? -8.823 12.032 11.272 1.00 68.50 105 MET A CA 1
ATOM 759 C C . MET A 1 105 ? -8.303 12.069 9.836 1.00 68.50 105 MET A C 1
ATOM 761 O O . MET A 1 105 ? -7.434 12.900 9.560 1.00 68.50 105 MET A O 1
ATOM 765 N N . SER A 1 106 ? -8.841 11.266 8.909 1.00 68.25 106 SER A N 1
ATOM 766 C CA . SER A 1 106 ? -8.322 11.241 7.537 1.00 68.25 106 SER A CA 1
ATOM 767 C C . SER A 1 106 ? -9.332 10.814 6.471 1.00 68.25 106 SER A C 1
ATOM 769 O O . SER A 1 106 ? -10.381 10.254 6.761 1.00 68.25 106 SER A O 1
ATOM 771 N N . GLN A 1 107 ? -9.015 11.132 5.212 1.00 75.94 107 GLN A N 1
ATOM 772 C CA . GLN A 1 107 ? -9.616 10.433 4.076 1.00 75.94 107 GLN A CA 1
ATOM 773 C C . GLN A 1 107 ? -8.838 9.135 3.907 1.00 75.94 107 GLN A C 1
ATOM 775 O O . GLN A 1 107 ? -7.641 9.191 3.618 1.00 75.94 107 GLN A O 1
ATOM 780 N N . THR A 1 108 ? -9.519 8.015 4.083 1.00 87.25 108 THR A N 1
ATOM 781 C CA . THR A 1 108 ? -8.945 6.691 3.886 1.00 87.25 108 THR A CA 1
ATOM 782 C C . THR A 1 108 ? -9.019 6.287 2.421 1.00 87.25 108 THR A C 1
ATOM 784 O O . THR A 1 108 ? -9.793 6.841 1.622 1.00 87.25 108 THR A O 1
ATOM 787 N N . ASP A 1 109 ? -8.108 5.410 2.018 1.00 88.38 109 ASP A N 1
ATOM 788 C CA . ASP A 1 109 ? -8.165 4.778 0.711 1.00 88.38 109 ASP A CA 1
ATOM 789 C C . ASP A 1 109 ? -9.175 3.615 0.710 1.00 88.38 109 ASP A C 1
ATOM 791 O O . ASP A 1 109 ? -10.078 3.532 1.537 1.00 88.38 109 ASP A O 1
ATOM 795 N N . THR A 1 110 ? -9.097 2.726 -0.278 1.00 90.50 110 THR A N 1
ATOM 796 C CA . THR A 1 110 ? -10.007 1.572 -0.344 1.00 90.50 110 THR A CA 1
ATOM 797 C C . THR A 1 110 ? -9.673 0.450 0.636 1.00 90.50 110 THR A C 1
ATOM 799 O O . THR A 1 110 ? -10.438 -0.511 0.691 1.00 90.50 110 THR A O 1
ATOM 802 N N . ALA A 1 111 ? -8.539 0.541 1.327 1.00 91.19 111 ALA A N 1
ATOM 803 C CA . ALA A 1 111 ? -8.050 -0.422 2.302 1.00 91.19 111 ALA A CA 1
ATOM 804 C C . ALA A 1 111 ? -8.142 0.109 3.745 1.00 91.19 111 ALA A C 1
ATOM 806 O O . ALA A 1 111 ? -7.564 -0.512 4.625 1.00 91.19 111 ALA A O 1
ATOM 807 N N . GLY A 1 112 ? -8.827 1.237 3.979 1.00 91.81 112 GLY A N 1
ATOM 808 C CA . GLY A 1 112 ? -8.979 1.836 5.314 1.00 91.81 112 GLY A CA 1
ATOM 809 C C . GLY A 1 112 ? -7.776 2.666 5.764 1.00 91.81 112 GLY A C 1
ATOM 810 O O . GLY A 1 112 ? -7.770 3.282 6.821 1.00 91.81 112 GLY A O 1
ATOM 811 N N . CYS A 1 113 ? -6.739 2.791 4.933 1.00 91.94 113 CYS A N 1
ATOM 812 C CA . CYS A 1 113 ? -5.504 3.448 5.337 1.00 91.94 113 CYS A CA 1
ATOM 813 C C . CYS A 1 113 ? -5.515 4.947 5.039 1.00 91.94 113 CYS A C 1
ATOM 815 O O . CYS A 1 113 ? -5.804 5.392 3.918 1.00 91.94 113 CYS A O 1
ATOM 817 N N . SER A 1 114 ? -5.118 5.756 6.026 1.00 90.62 114 SER A N 1
ATOM 818 C CA . SER A 1 114 ? -4.721 7.139 5.758 1.00 90.62 114 SER A CA 1
ATOM 819 C C . SER A 1 114 ? -3.411 7.187 4.969 1.00 90.62 114 SER A C 1
ATOM 821 O O . SER A 1 114 ? -2.643 6.228 4.931 1.00 90.62 114 SER A O 1
ATOM 823 N N . ALA A 1 115 ? -3.111 8.338 4.363 1.00 87.62 115 ALA A N 1
ATOM 824 C CA . ALA A 1 115 ? -1.861 8.513 3.628 1.00 87.62 115 ALA A CA 1
ATOM 825 C C . ALA A 1 115 ? -0.606 8.316 4.492 1.00 87.62 115 ALA A C 1
ATOM 827 O O . ALA A 1 115 ? 0.450 8.011 3.958 1.00 87.62 115 ALA A O 1
ATOM 828 N N . GLU A 1 116 ? -0.714 8.505 5.806 1.00 87.75 116 GLU A N 1
ATOM 829 C CA . GLU A 1 116 ? 0.393 8.361 6.745 1.00 87.75 116 GLU A CA 1
ATOM 830 C C . GLU A 1 116 ? 0.559 6.933 7.299 1.00 87.75 116 GLU A C 1
ATOM 832 O O . GLU A 1 116 ? 1.561 6.674 7.968 1.00 87.75 116 GLU A O 1
ATOM 837 N N . GLN A 1 117 ? -0.402 6.034 7.054 1.00 91.69 117 GLN A N 1
ATOM 838 C CA . GLN A 1 117 ? -0.377 4.634 7.510 1.00 91.69 117 GLN A CA 1
ATOM 839 C C . GLN A 1 117 ? -0.082 3.628 6.393 1.00 91.69 117 GLN A C 1
ATOM 841 O O . GLN A 1 117 ? 0.190 2.475 6.708 1.00 91.69 117 GLN A O 1
ATOM 846 N N . ARG A 1 118 ? -0.152 4.031 5.120 1.00 91.88 118 ARG A N 1
ATOM 847 C CA . ARG A 1 118 ? 0.181 3.134 4.010 1.00 91.88 118 ARG A CA 1
ATOM 848 C C . ARG A 1 118 ? 1.659 2.747 4.032 1.00 91.88 118 ARG A C 1
ATOM 850 O O . ARG A 1 118 ? 2.503 3.601 4.292 1.00 91.88 118 ARG A O 1
ATOM 857 N N . ASP A 1 119 ? 1.906 1.473 3.779 1.00 93.38 119 ASP A N 1
ATOM 858 C CA . ASP A 1 119 ? 3.202 0.797 3.719 1.00 93.38 119 ASP A CA 1
ATOM 859 C C . ASP A 1 119 ? 3.033 -0.262 2.618 1.00 93.38 119 ASP A C 1
ATOM 861 O O . ASP A 1 119 ? 2.385 -1.290 2.828 1.00 93.38 119 ASP A O 1
ATOM 865 N N . THR A 1 120 ? 3.400 0.093 1.387 1.00 93.62 120 THR A N 1
ATOM 866 C CA . THR A 1 120 ? 2.979 -0.643 0.184 1.00 93.62 120 THR A CA 1
ATOM 867 C C . THR A 1 120 ? 3.667 -2.007 0.038 1.00 93.62 120 THR A C 1
ATOM 869 O O . THR A 1 120 ? 3.054 -2.940 -0.504 1.00 93.62 120 THR A O 1
ATOM 872 N N . ASP A 1 121 ? 4.876 -2.176 0.575 1.00 94.62 121 ASP A N 1
ATOM 873 C CA . ASP A 1 121 ? 5.636 -3.430 0.551 1.00 94.62 121 ASP A CA 1
ATOM 874 C C . ASP A 1 121 ? 5.727 -4.154 1.918 1.00 94.62 121 ASP A C 1
ATOM 876 O O . ASP A 1 121 ? 6.291 -5.256 2.006 1.00 94.62 121 ASP A O 1
ATOM 880 N N . ASP A 1 122 ? 5.078 -3.603 2.951 1.00 93.62 122 ASP A N 1
ATOM 881 C CA . ASP A 1 122 ? 5.044 -4.091 4.334 1.00 93.62 122 ASP A CA 1
ATOM 882 C C . ASP A 1 122 ? 6.451 -4.192 4.987 1.00 93.62 122 ASP A C 1
ATOM 884 O O . ASP A 1 122 ? 6.702 -5.093 5.813 1.00 93.62 122 ASP A O 1
ATOM 888 N N . ASP A 1 123 ? 7.403 -3.314 4.636 1.00 94.56 123 ASP A N 1
ATOM 889 C CA . ASP A 1 123 ? 8.763 -3.320 5.207 1.00 94.56 123 ASP A CA 1
ATOM 890 C C . ASP A 1 123 ? 8.865 -2.661 6.599 1.00 94.56 123 ASP A C 1
ATOM 892 O O . ASP A 1 123 ? 9.829 -2.895 7.354 1.00 94.56 123 ASP A O 1
ATOM 896 N N . GLY A 1 124 ? 7.821 -1.925 6.993 1.00 92.88 124 GLY A N 1
ATOM 897 C CA . GLY A 1 124 ? 7.714 -1.185 8.247 1.00 92.88 124 GLY A CA 1
ATOM 898 C C . GLY A 1 124 ? 8.032 0.310 8.134 1.00 92.88 124 GLY A C 1
ATOM 899 O O . GLY A 1 124 ? 8.020 1.002 9.167 1.00 92.88 124 GLY A O 1
ATOM 900 N N . SER A 1 125 ? 8.331 0.803 6.935 1.00 93.50 125 SER A N 1
ATOM 901 C CA . SER A 1 125 ? 8.429 2.214 6.565 1.00 93.50 125 SER A CA 1
ATOM 902 C C . SER A 1 125 ? 7.162 2.598 5.806 1.00 93.50 125 SER A C 1
ATOM 904 O O . SER A 1 125 ? 6.710 1.884 4.933 1.00 93.50 125 SER A O 1
ATOM 906 N N . ASN A 1 126 ? 6.534 3.718 6.162 1.00 93.56 126 ASN A N 1
ATOM 907 C CA . ASN A 1 126 ? 5.358 4.149 5.406 1.00 93.56 126 ASN A CA 1
ATOM 908 C C . ASN A 1 126 ? 5.769 4.792 4.074 1.00 93.56 126 ASN A C 1
ATOM 910 O O . ASN A 1 126 ? 6.847 5.382 4.019 1.00 93.56 126 ASN A O 1
ATOM 914 N N . ASP A 1 127 ? 4.862 4.820 3.091 1.00 94.31 127 ASP A N 1
ATOM 915 C CA . ASP A 1 127 ? 5.087 5.373 1.734 1.00 94.31 127 ASP A CA 1
ATOM 916 C C . ASP A 1 127 ? 5.613 6.835 1.729 1.00 94.31 127 ASP A C 1
ATOM 918 O O . ASP A 1 127 ? 6.008 7.427 0.734 1.00 94.31 127 ASP A O 1
ATOM 922 N N . PHE A 1 128 ? 5.484 7.548 2.852 1.00 92.00 128 PHE A N 1
ATOM 923 C CA . PHE A 1 128 ? 5.974 8.923 2.965 1.00 92.00 128 PHE A CA 1
ATOM 924 C C . PHE A 1 128 ? 7.454 9.007 3.381 1.00 92.00 128 PHE A C 1
ATOM 926 O O . PHE A 1 128 ? 8.083 10.065 3.242 1.00 92.00 128 PHE A O 1
ATOM 933 N N . LEU A 1 129 ? 7.970 7.957 4.016 1.00 94.56 129 LEU A N 1
ATOM 934 C CA . LEU A 1 129 ? 9.325 7.859 4.554 1.00 94.56 129 LEU A CA 1
ATOM 935 C C . LEU A 1 129 ? 10.176 6.809 3.845 1.00 94.56 129 LEU A C 1
ATOM 937 O O . LEU A 1 129 ? 11.394 6.844 4.053 1.00 94.56 129 LEU A O 1
ATOM 941 N N . ASP A 1 130 ? 9.552 5.902 3.101 1.00 96.31 130 ASP A N 1
ATOM 942 C CA . ASP A 1 130 ? 10.230 5.024 2.165 1.00 96.31 130 ASP A CA 1
ATOM 943 C C . ASP A 1 130 ? 10.616 5.796 0.894 1.00 96.31 130 ASP A C 1
ATOM 945 O O . ASP A 1 130 ? 10.012 6.818 0.576 1.00 96.31 130 ASP A O 1
ATOM 949 N N . ASP A 1 131 ? 11.716 5.386 0.266 1.00 96.69 131 ASP A N 1
ATOM 950 C CA . ASP A 1 131 ? 12.141 5.889 -1.044 1.00 96.69 131 ASP A CA 1
ATOM 951 C C . ASP A 1 131 ? 11.923 4.810 -2.141 1.00 96.69 131 ASP A C 1
ATOM 953 O O . ASP A 1 131 ? 12.260 5.091 -3.289 1.00 96.69 131 ASP A O 1
ATOM 957 N N . ASP A 1 132 ? 11.483 3.588 -1.793 1.00 97.00 132 ASP A N 1
ATOM 958 C CA . ASP A 1 132 ? 11.206 2.414 -2.659 1.00 97.00 132 ASP A CA 1
ATOM 959 C C . ASP A 1 132 ? 9.889 1.771 -2.181 1.00 97.00 132 ASP A C 1
ATOM 961 O O . ASP A 1 132 ? 9.894 0.689 -1.592 1.00 97.00 132 ASP A O 1
ATOM 965 N N . ASP A 1 133 ? 8.771 2.489 -2.360 1.00 97.06 133 ASP A N 1
ATOM 966 C CA . ASP A 1 133 ? 7.472 2.177 -1.736 1.00 97.06 133 ASP A CA 1
ATOM 967 C C . ASP A 1 133 ? 6.981 0.736 -2.011 1.00 97.06 133 ASP A C 1
ATOM 969 O O . ASP A 1 133 ? 6.270 0.145 -1.196 1.00 97.06 133 ASP A O 1
ATOM 973 N N . ASP A 1 134 ? 7.318 0.149 -3.163 1.00 97.06 134 ASP A N 1
ATOM 974 C CA . ASP A 1 134 ? 6.888 -1.195 -3.563 1.00 97.06 134 ASP A CA 1
ATOM 975 C C . ASP A 1 134 ? 7.954 -2.299 -3.403 1.00 97.06 134 ASP A C 1
ATOM 977 O O . ASP A 1 134 ? 7.697 -3.474 -3.729 1.00 97.06 134 ASP A O 1
ATOM 981 N N . GLY A 1 135 ? 9.124 -1.939 -2.865 1.00 97.06 135 GLY A N 1
ATOM 982 C CA . GLY A 1 135 ? 10.214 -2.842 -2.504 1.00 97.06 135 GLY A CA 1
ATOM 983 C C . GLY A 1 135 ? 10.825 -3.581 -3.693 1.00 97.06 135 GLY A C 1
ATOM 984 O O . GLY A 1 135 ? 11.332 -4.712 -3.563 1.00 97.06 135 GLY A O 1
ATOM 985 N N . ASP A 1 136 ? 10.728 -3.006 -4.886 1.00 96.38 136 ASP A N 1
ATOM 986 C CA . ASP A 1 136 ? 11.098 -3.661 -6.124 1.00 96.38 136 ASP A CA 1
ATOM 987 C C . ASP A 1 136 ? 12.570 -3.416 -6.519 1.00 96.38 136 ASP A C 1
ATOM 989 O O . ASP A 1 136 ? 13.139 -4.172 -7.336 1.00 96.38 136 ASP A O 1
ATOM 993 N N . GLY A 1 137 ? 13.209 -2.457 -5.844 1.00 95.25 137 GLY A N 1
ATOM 994 C CA . GLY A 1 137 ? 14.616 -2.102 -5.967 1.00 95.25 137 GLY A CA 1
ATOM 995 C C . GLY A 1 137 ? 14.886 -0.858 -6.811 1.00 95.25 137 GLY A C 1
ATOM 996 O O . GLY A 1 137 ? 16.064 -0.580 -7.069 1.00 95.25 137 GLY A O 1
ATOM 997 N N . TRP A 1 138 ? 13.844 -0.143 -7.235 1.00 97.06 138 TRP A N 1
ATOM 998 C CA . TRP A 1 138 ? 13.923 1.175 -7.861 1.00 97.06 138 TRP A CA 1
ATOM 999 C C . TRP A 1 138 ? 13.389 2.229 -6.899 1.00 97.06 138 TRP A C 1
ATOM 1001 O O . TRP A 1 138 ? 12.491 1.960 -6.124 1.00 97.06 138 TRP A O 1
ATOM 1011 N N . THR A 1 139 ? 13.981 3.425 -6.902 1.00 96.88 139 THR A N 1
ATOM 1012 C CA . THR A 1 139 ? 13.466 4.485 -6.026 1.00 96.88 139 THR A CA 1
ATOM 1013 C C . THR A 1 139 ? 12.278 5.186 -6.670 1.00 96.88 139 THR A C 1
ATOM 1015 O O . THR A 1 139 ? 12.306 5.391 -7.888 1.00 96.88 139 THR A O 1
ATOM 1018 N N . ASP A 1 140 ? 11.326 5.703 -5.886 1.00 96.44 140 ASP A N 1
ATOM 1019 C CA . ASP A 1 140 ? 10.149 6.403 -6.428 1.00 96.44 140 ASP A CA 1
ATOM 1020 C C . ASP A 1 140 ? 10.560 7.556 -7.355 1.00 96.44 140 ASP A C 1
ATOM 1022 O O . ASP A 1 140 ? 9.887 7.904 -8.329 1.00 96.44 140 ASP A O 1
ATOM 1026 N N . LEU A 1 141 ? 11.689 8.204 -7.037 1.00 95.75 141 LEU A N 1
ATOM 1027 C CA . LEU A 1 141 ? 12.233 9.292 -7.839 1.00 95.75 141 LEU A CA 1
ATOM 1028 C C . LEU A 1 141 ? 12.692 8.815 -9.220 1.00 95.75 141 LEU A C 1
ATOM 1030 O O . LEU A 1 141 ? 12.476 9.537 -10.201 1.00 95.75 141 LEU A O 1
ATOM 1034 N N . ASP A 1 142 ? 13.345 7.657 -9.282 1.00 96.38 142 ASP A N 1
ATOM 1035 C CA . ASP A 1 142 ? 13.798 7.062 -10.535 1.00 96.38 142 ASP A CA 1
ATOM 1036 C C . ASP A 1 142 ? 12.587 6.584 -11.337 1.00 96.38 142 ASP A C 1
ATOM 1038 O O . ASP A 1 142 ? 12.432 6.968 -12.493 1.00 96.38 142 ASP A O 1
ATOM 1042 N N . GLU A 1 143 ? 11.644 5.896 -10.705 1.00 97.50 143 GLU A N 1
ATOM 1043 C CA . GLU A 1 143 ? 10.418 5.400 -11.333 1.00 97.50 143 GLU A CA 1
ATOM 1044 C C . GLU A 1 143 ? 9.549 6.495 -11.954 1.00 97.50 143 GLU A C 1
ATOM 1046 O O . GLU A 1 143 ? 9.183 6.428 -13.132 1.00 97.50 143 GLU A O 1
ATOM 1051 N N . ILE A 1 144 ? 9.322 7.591 -11.223 1.00 95.69 144 ILE A N 1
ATOM 1052 C CA . ILE A 1 144 ? 8.642 8.778 -11.763 1.00 95.69 144 ILE A CA 1
ATOM 1053 C C . ILE A 1 144 ? 9.400 9.343 -12.975 1.00 95.69 144 ILE A C 1
ATOM 1055 O O . ILE A 1 144 ? 8.791 9.887 -13.904 1.00 95.69 144 ILE A O 1
ATOM 1059 N N . GLY A 1 145 ? 10.732 9.265 -12.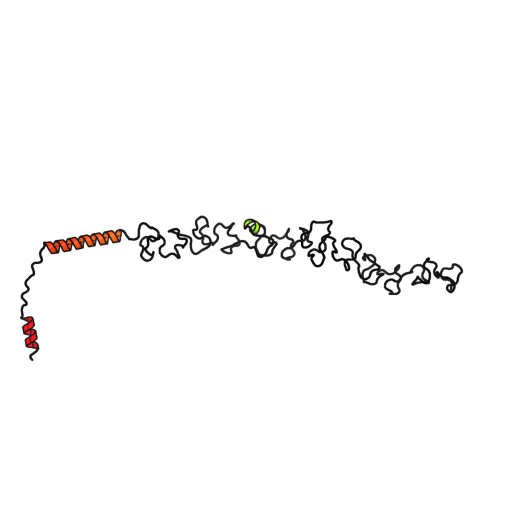962 1.00 95.50 145 GLY A N 1
ATOM 1060 C CA . GLY A 1 145 ? 11.585 9.668 -14.076 1.00 95.50 145 GLY A CA 1
ATOM 1061 C C . GLY A 1 145 ? 11.496 8.733 -15.286 1.00 95.50 145 GLY A C 1
ATOM 1062 O O . GLY A 1 145 ? 11.647 9.201 -16.418 1.00 95.50 145 GLY A O 1
ATOM 1063 N N . CYS A 1 146 ? 11.192 7.460 -15.046 1.00 95.88 146 CYS A N 1
ATOM 1064 C CA . CYS A 1 146 ? 11.155 6.373 -16.021 1.00 95.88 146 CYS A CA 1
ATOM 1065 C C . CYS A 1 146 ? 9.729 5.964 -16.447 1.00 95.88 146 CYS A C 1
ATOM 1067 O O . CYS A 1 146 ? 9.570 5.003 -17.195 1.00 95.88 146 CYS A O 1
ATOM 1069 N N . ASP A 1 147 ? 8.705 6.721 -16.031 1.00 95.50 147 ASP A N 1
ATOM 1070 C CA . ASP A 1 147 ? 7.282 6.486 -16.342 1.00 95.50 147 ASP A CA 1
ATOM 1071 C C . ASP A 1 147 ? 6.757 5.127 -15.835 1.00 95.50 147 ASP A C 1
ATOM 1073 O O . ASP A 1 147 ? 5.862 4.548 -16.456 1.00 95.50 147 ASP A O 1
ATOM 1077 N N . SER A 1 148 ? 7.301 4.640 -14.714 1.00 96.81 148 SER A N 1
ATOM 1078 C CA . SER A 1 148 ? 6.761 3.502 -13.964 1.00 96.81 148 SER A CA 1
ATOM 1079 C C . SER A 1 148 ? 5.967 3.941 -12.727 1.00 96.81 148 SER A C 1
ATOM 1081 O O . SER A 1 148 ? 5.955 5.125 -12.370 1.00 96.81 148 SER A O 1
ATOM 1083 N N . ASP A 1 149 ? 5.211 3.010 -12.140 1.00 97.12 149 ASP A N 1
ATOM 1084 C CA . ASP A 1 149 ? 4.345 3.238 -10.979 1.00 97.12 149 ASP A CA 1
ATOM 1085 C C . ASP A 1 149 ? 5.052 2.833 -9.671 1.00 97.12 149 ASP A C 1
ATOM 1087 O O . ASP A 1 149 ? 5.151 1.630 -9.437 1.00 97.12 149 ASP A O 1
ATOM 1091 N N . PRO A 1 150 ? 5.425 3.792 -8.793 1.00 97.31 150 PRO A N 1
ATOM 1092 C CA . PRO A 1 150 ? 6.178 3.506 -7.564 1.00 97.31 150 PRO A CA 1
ATOM 1093 C C . PRO A 1 150 ? 5.483 2.610 -6.543 1.00 97.31 150 PRO A C 1
ATOM 1095 O O . PRO A 1 150 ? 6.071 2.187 -5.562 1.00 97.31 150 PRO A O 1
ATOM 1098 N N . LEU A 1 151 ? 4.185 2.362 -6.726 1.00 96.00 151 LEU A N 1
ATOM 1099 C CA . LEU A 1 151 ? 3.384 1.549 -5.813 1.00 96.00 151 LEU A CA 1
ATOM 1100 C C . LEU A 1 151 ? 3.136 0.137 -6.364 1.00 96.00 151 LEU A C 1
ATOM 1102 O O . LEU A 1 151 ? 2.224 -0.564 -5.903 1.00 96.00 151 LEU A O 1
ATOM 1106 N N . LEU A 1 152 ? 3.847 -0.276 -7.418 1.00 97.12 152 LEU A N 1
ATOM 1107 C CA . LEU A 1 152 ? 3.553 -1.501 -8.145 1.00 97.12 152 LEU A CA 1
ATOM 1108 C C . LEU A 1 152 ? 4.813 -2.264 -8.558 1.00 97.12 152 LEU A C 1
ATOM 1110 O O . LEU A 1 152 ? 5.235 -2.190 -9.705 1.00 97.12 152 LEU A O 1
ATOM 1114 N N . VAL A 1 153 ? 5.205 -3.225 -7.712 1.00 97.19 153 VAL A N 1
ATOM 1115 C CA . VAL A 1 153 ? 6.402 -4.102 -7.822 1.00 97.19 153 VAL A CA 1
ATOM 1116 C C . VAL A 1 153 ? 6.624 -4.822 -9.170 1.00 97.19 153 VAL A C 1
ATOM 1118 O O . VAL A 1 153 ? 7.617 -5.519 -9.413 1.00 97.19 153 VAL A O 1
ATOM 1121 N N . THR A 1 154 ? 5.614 -4.806 -10.039 1.00 97.50 154 THR A N 1
ATOM 1122 C CA . THR A 1 154 ? 5.645 -5.423 -11.370 1.00 97.50 154 THR A CA 1
ATOM 1123 C C . THR A 1 154 ? 5.900 -4.441 -12.506 1.00 97.50 154 THR A C 1
ATOM 1125 O O . THR A 1 154 ? 6.163 -4.901 -13.621 1.00 97.50 154 THR A O 1
ATOM 1128 N N . ASP A 1 155 ? 5.777 -3.143 -12.255 1.00 97.38 155 ASP A N 1
ATOM 1129 C CA . ASP A 1 155 ? 5.964 -2.073 -13.223 1.00 97.38 155 ASP A CA 1
ATOM 1130 C C . ASP A 1 155 ? 7.351 -1.466 -13.029 1.00 97.38 155 ASP A C 1
ATOM 1132 O O . ASP A 1 155 ? 7.505 -0.402 -12.472 1.00 97.38 155 ASP A O 1
ATOM 1136 N N . LYS A 1 156 ? 8.382 -2.185 -13.472 1.00 96.00 156 LYS A N 1
ATOM 1137 C CA . LYS A 1 156 ? 9.772 -1.735 -13.344 1.00 96.00 156 LYS A CA 1
ATOM 1138 C C . LYS A 1 156 ? 10.174 -0.822 -14.496 1.00 96.00 156 LYS A C 1
ATOM 1140 O O . LYS A 1 156 ? 9.799 -1.120 -15.641 1.00 96.00 156 LYS A O 1
ATOM 1145 N N . PRO A 1 157 ? 11.050 0.164 -14.253 1.00 97.25 157 PRO A N 1
ATOM 1146 C CA . PRO A 1 157 ? 11.807 0.815 -15.310 1.00 97.25 157 PRO A CA 1
ATOM 1147 C C . PRO A 1 157 ? 12.506 -0.200 -16.229 1.00 97.25 157 PRO A C 1
ATOM 1149 O O . PRO A 1 157 ? 12.964 -1.262 -15.795 1.00 97.25 157 PRO A O 1
ATOM 1152 N N . ILE A 1 158 ? 12.569 0.118 -17.524 1.00 95.56 158 ILE A N 1
ATOM 1153 C CA . ILE A 1 158 ? 13.400 -0.633 -18.474 1.00 95.56 158 ILE A CA 1
ATOM 1154 C C . ILE A 1 158 ? 14.851 -0.225 -18.222 1.00 95.56 158 ILE A C 1
ATOM 1156 O O . ILE A 1 158 ? 15.129 0.966 -18.173 1.00 95.56 158 ILE A O 1
ATOM 1160 N N . ASP A 1 159 ? 15.719 -1.215 -18.043 1.00 96.38 159 ASP A N 1
ATOM 1161 C CA . ASP A 1 159 ? 17.148 -1.067 -17.757 1.00 96.38 159 ASP A CA 1
ATOM 1162 C C . ASP A 1 159 ? 17.883 -2.156 -18.552 1.00 96.38 159 ASP A C 1
ATOM 1164 O O . ASP A 1 159 ? 17.903 -3.340 -18.174 1.00 96.38 159 ASP A O 1
ATOM 1168 N N . SER A 1 160 ? 18.329 -1.782 -19.748 1.00 96.50 160 SER A N 1
ATOM 1169 C CA . SER A 1 160 ? 18.819 -2.701 -20.776 1.00 96.50 160 SER A CA 1
ATOM 1170 C C . SER A 1 160 ? 20.194 -3.295 -20.453 1.00 96.50 160 SER A C 1
ATOM 1172 O O . SER A 1 160 ? 20.461 -4.450 -20.820 1.00 96.50 160 SER A O 1
ATOM 1174 N N . ASP A 1 161 ? 21.022 -2.593 -19.681 1.00 95.94 161 ASP A N 1
ATOM 1175 C CA . ASP A 1 161 ? 22.348 -3.048 -19.256 1.00 95.94 161 ASP A CA 1
ATOM 1176 C C . ASP A 1 161 ? 22.449 -3.471 -17.775 1.00 95.94 161 ASP A C 1
ATOM 1178 O O . ASP A 1 161 ? 23.447 -4.091 -17.369 1.00 95.94 161 ASP A O 1
ATOM 1182 N N . ALA A 1 162 ? 21.373 -3.271 -17.010 1.00 95.38 162 ALA A N 1
ATOM 1183 C CA . ALA A 1 162 ? 21.236 -3.594 -15.595 1.00 95.38 162 ALA A CA 1
ATOM 1184 C C . ALA A 1 162 ? 22.169 -2.791 -14.668 1.00 95.38 162 ALA A C 1
ATOM 1186 O O . ALA A 1 162 ? 22.683 -3.351 -13.682 1.00 95.38 162 ALA A O 1
ATOM 1187 N N . ASP A 1 163 ? 22.428 -1.518 -14.977 1.00 94.88 163 ASP A N 1
ATOM 1188 C CA . ASP A 1 163 ? 23.278 -0.633 -14.176 1.00 94.88 163 ASP A CA 1
ATOM 1189 C C . ASP A 1 163 ? 22.528 0.249 -13.153 1.00 94.88 163 ASP A C 1
ATOM 1191 O O . ASP A 1 163 ? 23.180 0.903 -12.324 1.00 94.88 163 ASP A O 1
ATOM 1195 N N . LEU A 1 164 ? 21.191 0.120 -13.099 1.00 93.06 164 LEU A N 1
ATOM 1196 C CA . LEU A 1 164 ? 20.246 0.891 -12.273 1.00 93.06 164 LEU A CA 1
ATOM 1197 C C . LEU A 1 164 ? 20.023 2.336 -12.741 1.00 93.06 164 LEU A C 1
ATOM 1199 O O . LEU A 1 164 ? 19.529 3.170 -11.978 1.00 93.06 164 LEU A O 1
ATOM 1203 N N . SER A 1 165 ? 20.368 2.637 -13.987 1.00 94.81 165 SER A N 1
ATOM 1204 C CA . SER A 1 165 ? 19.829 3.754 -14.745 1.00 94.81 165 SER A CA 1
ATOM 1205 C C . SER A 1 165 ? 18.826 3.198 -15.749 1.00 94.81 165 SER A C 1
ATOM 1207 O O . SER A 1 165 ? 19.087 2.219 -16.431 1.00 94.81 165 SER A O 1
ATOM 1209 N N . CYS A 1 166 ? 17.627 3.768 -15.807 1.00 96.44 166 CYS A N 1
ATOM 1210 C CA . CYS A 1 166 ? 16.660 3.309 -16.795 1.00 96.44 166 CYS A CA 1
ATOM 1211 C C . CYS A 1 166 ? 16.971 3.898 -18.172 1.00 96.44 166 CYS A C 1
ATOM 1213 O O . CYS A 1 166 ? 17.396 5.052 -18.248 1.00 96.44 166 CYS A O 1
ATOM 1215 N N . ASP A 1 167 ? 16.603 3.196 -19.245 1.00 96.50 167 ASP A N 1
ATOM 1216 C CA . ASP A 1 167 ? 16.853 3.596 -20.643 1.00 96.50 167 ASP A CA 1
ATOM 1217 C C . ASP A 1 167 ? 16.334 5.019 -20.984 1.00 96.50 167 ASP A C 1
ATOM 1219 O O . ASP A 1 167 ? 16.729 5.681 -21.936 1.00 96.50 167 ASP A O 1
ATOM 1223 N N . ILE A 1 168 ? 15.362 5.539 -20.225 1.00 95.44 168 ILE A N 1
ATOM 1224 C CA . ILE A 1 168 ? 14.824 6.895 -20.444 1.00 95.44 168 ILE A CA 1
ATOM 1225 C C . ILE A 1 168 ? 15.771 7.988 -19.920 1.00 95.44 168 ILE A C 1
ATOM 1227 O O . ILE A 1 168 ? 15.743 9.124 -20.414 1.00 95.44 168 ILE A O 1
ATOM 1231 N N . LEU A 1 169 ? 16.538 7.680 -18.876 1.00 94.56 169 LEU A N 1
ATOM 1232 C CA . LEU A 1 169 ? 17.438 8.599 -18.181 1.00 94.56 169 LEU A CA 1
ATOM 1233 C C . LEU A 1 169 ? 18.917 8.295 -18.438 1.00 94.56 169 LEU A C 1
ATOM 1235 O O . LEU A 1 169 ? 19.750 9.154 -18.127 1.00 94.56 169 LEU A O 1
ATOM 1239 N N . ASP A 1 170 ? 19.218 7.127 -18.999 1.00 96.50 170 ASP A N 1
ATOM 1240 C CA . ASP A 1 170 ? 20.542 6.749 -19.464 1.00 96.50 170 ASP A CA 1
ATOM 1241 C C . ASP A 1 170 ? 20.934 7.507 -20.747 1.00 96.50 170 ASP A C 1
ATOM 1243 O O . ASP A 1 170 ? 20.094 8.043 -21.472 1.00 96.50 170 ASP A O 1
ATOM 1247 N N . GLU A 1 171 ? 22.239 7.668 -20.965 1.00 97.00 171 GLU A N 1
ATOM 1248 C CA . GLU A 1 171 ? 22.806 8.180 -22.213 1.00 97.00 171 GLU A CA 1
ATOM 1249 C C . GLU A 1 171 ? 23.463 7.070 -23.064 1.00 97.00 171 GLU A C 1
ATOM 1251 O O . GLU A 1 171 ? 23.942 7.412 -24.155 1.00 97.00 171 GLU A O 1
ATOM 1256 N N . ASP A 1 172 ? 23.585 5.837 -22.550 1.00 97.56 172 ASP A N 1
ATOM 1257 C CA . ASP A 1 172 ? 24.267 4.663 -23.135 1.00 97.56 172 ASP A CA 1
ATOM 1258 C C . ASP A 1 172 ? 23.575 3.354 -22.674 1.00 97.56 172 ASP A C 1
ATOM 1260 O O . ASP A 1 172 ? 24.127 2.622 -21.855 1.00 97.56 172 ASP A O 1
ATOM 1264 N N . ASP A 1 173 ? 22.366 3.082 -23.188 1.00 97.94 173 ASP A N 1
ATOM 1265 C CA . ASP A 1 173 ? 21.409 2.060 -22.697 1.00 97.94 173 ASP A CA 1
ATOM 1266 C C . ASP A 1 173 ? 21.951 0.608 -22.660 1.00 97.94 173 ASP A C 1
ATOM 1268 O O . ASP A 1 173 ? 21.399 -0.265 -21.982 1.00 97.94 173 ASP A O 1
ATOM 1272 N N . ASP A 1 174 ? 22.992 0.292 -23.432 1.00 97.56 174 ASP A N 1
ATOM 1273 C CA . ASP A 1 174 ? 23.617 -1.034 -23.470 1.00 97.56 174 ASP A CA 1
ATOM 1274 C C . ASP A 1 174 ? 25.066 -1.061 -22.945 1.00 97.56 174 ASP A C 1
ATOM 1276 O O . ASP A 1 174 ? 25.712 -2.125 -22.922 1.00 97.56 174 ASP A O 1
ATOM 1280 N N . ASN A 1 175 ? 25.557 0.091 -22.470 1.00 97.00 175 ASN A N 1
ATOM 1281 C CA . ASN A 1 175 ? 26.874 0.309 -21.881 1.00 97.00 175 ASN A CA 1
ATOM 1282 C C . ASN A 1 175 ? 28.048 -0.184 -22.765 1.00 97.00 175 ASN A C 1
ATOM 1284 O O . ASN A 1 175 ? 29.100 -0.629 -22.263 1.00 97.00 175 ASN A O 1
ATOM 1288 N N . ASP A 1 176 ? 27.910 -0.123 -24.095 1.00 96.81 176 ASP A N 1
ATOM 1289 C CA . ASP A 1 176 ? 28.973 -0.484 -25.045 1.00 96.81 176 ASP A CA 1
ATOM 1290 C C . ASP A 1 176 ? 30.024 0.634 -25.234 1.00 96.81 176 ASP A C 1
ATOM 1292 O O . ASP A 1 176 ? 31.151 0.397 -25.712 1.00 96.81 176 ASP A O 1
ATOM 1296 N N . GLY A 1 177 ? 29.703 1.837 -24.742 1.00 96.38 177 GLY A N 1
ATOM 1297 C CA . GLY A 1 177 ? 30.533 3.033 -24.769 1.00 96.38 177 GLY A CA 1
ATOM 1298 C C . GLY A 1 177 ? 30.187 4.019 -25.887 1.00 96.38 177 GLY A C 1
ATOM 1299 O O . GLY A 1 177 ? 30.931 5.006 -26.060 1.00 96.38 177 GLY A O 1
ATOM 1300 N N . ILE A 1 178 ? 29.127 3.771 -26.655 1.00 97.44 178 ILE A N 1
ATOM 1301 C CA . ILE A 1 178 ? 28.580 4.648 -27.686 1.00 97.44 178 ILE A CA 1
ATOM 1302 C C . ILE A 1 178 ? 27.200 5.139 -27.240 1.00 97.44 178 ILE A C 1
ATOM 1304 O O . ILE A 1 178 ? 26.214 4.436 -27.291 1.00 97.44 178 ILE A O 1
ATOM 1308 N N . SER A 1 179 ? 27.120 6.423 -26.885 1.00 97.44 179 SER A N 1
ATOM 1309 C CA . SER A 1 179 ? 25.847 7.022 -26.462 1.00 97.44 179 SER A CA 1
ATOM 1310 C C . SER A 1 179 ? 24.723 6.849 -27.491 1.00 97.44 179 SER A C 1
ATOM 1312 O O . SER A 1 179 ? 24.966 7.081 -28.681 1.00 97.44 179 SER A O 1
ATOM 1314 N N . ASP A 1 180 ? 23.486 6.625 -27.034 1.00 97.12 180 ASP A N 1
ATOM 1315 C CA . ASP A 1 180 ? 22.303 6.285 -27.851 1.00 97.12 180 ASP A CA 1
ATOM 1316 C C . ASP A 1 180 ? 22.067 7.239 -29.025 1.00 97.12 180 ASP A C 1
ATOM 1318 O O . ASP A 1 180 ? 21.605 6.867 -30.101 1.00 97.12 180 ASP A O 1
ATOM 1322 N N . MET A 1 181 ? 22.391 8.525 -28.853 1.00 96.88 181 MET A N 1
ATOM 1323 C CA . MET A 1 181 ? 22.240 9.526 -29.918 1.00 96.88 181 MET A CA 1
ATOM 1324 C C . MET A 1 181 ? 23.176 9.299 -31.115 1.00 96.88 181 MET A C 1
ATOM 1326 O O . MET A 1 181 ? 22.989 9.918 -32.171 1.00 96.88 181 MET A O 1
ATOM 1330 N N . LEU A 1 182 ? 24.237 8.523 -30.921 1.00 97.25 182 LEU A N 1
ATOM 1331 C CA . LEU A 1 182 ? 25.247 8.164 -31.909 1.00 97.25 182 LEU A CA 1
ATOM 1332 C C . LEU A 1 182 ? 25.231 6.670 -32.241 1.00 97.25 182 LEU A C 1
ATOM 1334 O O . LEU A 1 182 ? 25.963 6.292 -33.157 1.00 97.25 182 LEU A O 1
ATOM 1338 N N . ASP A 1 183 ? 24.413 5.887 -31.543 1.00 97.38 183 ASP A N 1
ATOM 1339 C CA . ASP A 1 183 ? 24.292 4.452 -31.723 1.00 97.38 183 ASP A CA 1
ATOM 1340 C C . ASP A 1 183 ? 23.146 4.100 -32.689 1.00 97.38 183 ASP A C 1
ATOM 1342 O O . ASP A 1 183 ? 22.032 4.626 -32.602 1.00 97.38 183 ASP A O 1
ATOM 1346 N N . ALA A 1 184 ? 23.429 3.244 -33.673 1.00 97.44 184 ALA A N 1
ATOM 1347 C CA . ALA A 1 184 ? 22.410 2.726 -34.584 1.00 97.44 184 ALA A CA 1
ATOM 1348 C C . ALA A 1 184 ? 21.524 1.645 -33.931 1.00 97.44 184 ALA A C 1
ATOM 1350 O O . ALA A 1 184 ? 20.363 1.489 -34.325 1.00 97.44 184 ALA A O 1
ATOM 1351 N N . PHE A 1 185 ? 22.049 0.949 -32.923 1.00 97.44 185 PHE A N 1
ATOM 1352 C CA . PHE A 1 185 ? 21.411 -0.093 -32.126 1.00 97.44 185 PHE A CA 1
ATOM 1353 C C . PHE A 1 185 ? 21.634 0.146 -30.620 1.00 97.44 185 PHE A C 1
ATOM 1355 O O . PHE A 1 185 ? 22.256 -0.685 -29.975 1.00 97.44 185 PHE A O 1
ATOM 1362 N N . PRO A 1 186 ? 21.024 1.188 -30.020 1.00 97.12 186 PRO A N 1
ATOM 1363 C CA . PRO A 1 186 ? 21.278 1.577 -28.623 1.00 97.12 186 PRO A CA 1
ATOM 1364 C C . PRO A 1 186 ? 21.056 0.500 -27.546 1.00 97.12 186 PRO A C 1
ATOM 1366 O O . PRO A 1 186 ? 21.414 0.704 -26.403 1.00 97.12 186 PRO A O 1
ATOM 1369 N N . LEU A 1 187 ? 20.400 -0.618 -27.876 1.00 96.38 187 LEU A N 1
ATOM 1370 C CA . LEU A 1 187 ? 20.064 -1.688 -26.927 1.00 96.38 187 LEU A CA 1
ATOM 1371 C C . LEU A 1 187 ? 20.849 -2.986 -27.199 1.00 96.38 187 LEU A C 1
ATOM 1373 O O . LEU A 1 187 ? 20.509 -4.047 -26.661 1.00 96.38 187 LEU A O 1
ATOM 1377 N N . ASP A 1 188 ? 21.814 -2.963 -28.118 1.00 96.69 188 ASP A N 1
ATOM 1378 C CA . ASP A 1 188 ? 22.618 -4.119 -28.501 1.00 96.69 188 ASP A CA 1
ATOM 1379 C C . ASP A 1 188 ? 24.104 -3.789 -28.411 1.00 96.69 188 ASP A C 1
ATOM 1381 O O . ASP A 1 188 ? 24.738 -3.452 -29.403 1.00 96.69 188 ASP A O 1
ATOM 1385 N N . SER A 1 189 ? 24.684 -4.072 -27.243 1.00 96.94 189 SER A N 1
ATOM 1386 C CA . SER A 1 189 ? 26.108 -3.827 -26.957 1.00 96.94 189 SER A CA 1
ATOM 1387 C C . SER A 1 189 ? 27.131 -4.491 -27.896 1.00 96.94 189 SER A C 1
ATOM 1389 O O . SER A 1 189 ? 28.349 -4.421 -27.683 1.00 96.94 189 SER A O 1
ATOM 1391 N N . SER A 1 190 ? 26.668 -5.258 -28.884 1.00 96.62 190 SER A N 1
ATOM 1392 C CA . SER A 1 190 ? 27.491 -5.856 -29.922 1.00 96.62 190 SER A CA 1
ATOM 1393 C C . SER A 1 190 ? 27.393 -5.173 -31.283 1.00 96.62 190 SER A C 1
ATOM 1395 O O . SER A 1 190 ? 28.142 -5.575 -32.174 1.00 96.62 190 SER A O 1
ATOM 1397 N N . GLU A 1 191 ? 26.555 -4.156 -31.458 1.00 97.19 191 GLU A N 1
ATOM 1398 C CA . GLU A 1 191 ? 26.316 -3.458 -32.720 1.00 97.19 191 GLU A CA 1
ATOM 1399 C C . GLU A 1 191 ? 26.157 -1.956 -32.478 1.00 97.19 191 GLU A C 1
ATOM 1401 O O . GLU A 1 191 ? 25.329 -1.559 -31.686 1.00 97.19 191 GLU A O 1
ATOM 1406 N N . SER A 1 192 ? 26.888 -1.114 -33.212 1.00 96.62 192 SER A N 1
ATOM 1407 C CA . SER A 1 192 ? 26.754 0.354 -33.083 1.00 96.62 192 SER A CA 1
ATOM 1408 C C . SER A 1 192 ? 26.726 1.108 -34.413 1.00 96.62 192 SER A C 1
ATOM 1410 O O . SER A 1 192 ? 26.600 2.334 -34.466 1.00 96.62 192 SER A O 1
ATOM 1412 N N . VAL A 1 193 ? 26.847 0.386 -35.531 1.00 97.06 193 VAL A N 1
ATOM 1413 C CA . VAL A 1 193 ? 26.927 0.952 -36.883 1.00 97.06 193 VAL A CA 1
ATOM 1414 C C . VAL A 1 193 ? 25.995 0.180 -37.813 1.00 97.06 193 VAL A C 1
ATOM 1416 O O . VAL A 1 193 ? 25.990 -1.045 -37.785 1.00 97.06 193 VAL A O 1
ATOM 1419 N N . ASP A 1 194 ? 25.222 0.920 -38.609 1.00 97.25 194 ASP A N 1
ATOM 1420 C CA . ASP A 1 194 ? 24.363 0.435 -39.699 1.00 97.25 194 ASP A CA 1
ATOM 1421 C C . ASP A 1 194 ? 24.724 1.241 -40.956 1.00 97.25 194 ASP A C 1
ATOM 1423 O O . ASP A 1 194 ? 24.300 2.397 -41.122 1.00 97.25 194 ASP A O 1
ATOM 1427 N N . THR A 1 195 ? 25.628 0.701 -41.772 1.00 96.94 195 THR A N 1
ATOM 1428 C CA . THR A 1 195 ? 26.233 1.456 -42.874 1.00 96.94 195 THR A CA 1
ATOM 1429 C C . THR A 1 195 ? 25.266 1.703 -44.039 1.00 96.94 195 THR A C 1
ATOM 1431 O O . THR A 1 195 ? 25.288 2.803 -44.617 1.00 96.94 195 THR A O 1
ATOM 1434 N N . ASP A 1 196 ? 24.392 0.753 -44.373 1.00 96.06 196 ASP A N 1
ATOM 1435 C CA . ASP A 1 196 ? 23.429 0.872 -45.475 1.00 96.06 196 ASP A CA 1
ATOM 1436 C C . ASP A 1 196 ? 22.007 1.280 -45.027 1.00 96.06 196 ASP A C 1
ATOM 1438 O O . ASP A 1 196 ? 21.190 1.716 -45.854 1.00 96.06 196 ASP A O 1
ATOM 1442 N N . GLY A 1 197 ? 21.728 1.246 -43.722 1.00 95.75 197 GLY A N 1
ATOM 1443 C CA . GLY A 1 197 ? 20.453 1.631 -43.128 1.00 95.75 197 GLY A CA 1
ATOM 1444 C C . GLY A 1 197 ? 19.376 0.547 -43.217 1.00 95.75 197 GLY A C 1
ATOM 1445 O O . GLY A 1 197 ? 18.188 0.903 -43.309 1.00 95.75 197 GLY A O 1
ATOM 1446 N N . ASP A 1 198 ? 19.746 -0.736 -43.284 1.00 95.44 198 ASP A N 1
ATOM 1447 C CA . ASP A 1 198 ? 18.806 -1.857 -43.394 1.00 95.44 198 ASP A CA 1
ATOM 1448 C C . ASP A 1 198 ? 18.337 -2.447 -42.049 1.00 95.44 198 ASP A C 1
ATOM 1450 O O . ASP A 1 198 ? 17.445 -3.311 -42.036 1.00 95.44 198 ASP A O 1
ATOM 1454 N N . PHE A 1 199 ? 18.818 -1.878 -40.936 1.00 94.94 199 PHE A N 1
ATOM 1455 C CA . PHE A 1 199 ? 18.578 -2.302 -39.554 1.00 94.94 199 PHE A CA 1
ATOM 1456 C C . PHE A 1 199 ? 19.249 -3.628 -39.160 1.00 94.94 199 PHE A C 1
ATOM 1458 O O . PHE A 1 199 ? 18.790 -4.289 -38.220 1.00 94.94 199 PHE A O 1
ATOM 1465 N N . ILE A 1 200 ? 20.309 -4.033 -39.854 1.00 96.06 200 ILE A N 1
ATOM 1466 C CA . ILE A 1 200 ? 21.235 -5.086 -39.434 1.00 96.06 200 ILE A CA 1
ATOM 1467 C C . ILE A 1 200 ? 22.587 -4.419 -39.170 1.00 96.06 200 ILE A C 1
ATOM 1469 O O . ILE A 1 200 ? 23.095 -3.696 -40.011 1.00 96.06 200 ILE A O 1
ATOM 1473 N N . GLY A 1 201 ? 23.156 -4.616 -37.979 1.00 97.00 201 GLY A N 1
ATOM 1474 C CA . GLY A 1 201 ? 24.430 -3.982 -37.640 1.00 97.00 201 GLY A CA 1
ATOM 1475 C C . GLY A 1 201 ? 25.611 -4.598 -38.381 1.00 97.00 201 GLY A C 1
ATOM 1476 O O . GLY A 1 201 ? 25.607 -5.801 -38.653 1.00 97.00 201 GLY A O 1
ATOM 1477 N N . ASP A 1 202 ? 26.631 -3.787 -38.666 1.00 97.56 202 ASP A N 1
ATOM 1478 C CA . ASP A 1 202 ? 27.823 -4.164 -39.439 1.00 97.56 202 ASP A CA 1
ATOM 1479 C C . ASP A 1 202 ? 28.579 -5.391 -38.852 1.00 97.56 202 ASP A C 1
ATOM 1481 O O . ASP A 1 202 ? 29.315 -6.075 -39.565 1.00 97.56 202 ASP A O 1
ATOM 1485 N N . ASN A 1 203 ? 28.460 -5.727 -37.552 1.00 95.94 203 ASN A N 1
ATOM 1486 C CA . ASN A 1 203 ? 29.094 -6.953 -37.028 1.00 95.94 203 ASN A CA 1
ATOM 1487 C C . ASN A 1 203 ? 28.311 -8.233 -37.392 1.00 95.94 203 ASN A C 1
ATOM 1489 O O . ASN A 1 203 ? 28.883 -9.336 -37.348 1.00 95.94 203 ASN A O 1
ATOM 1493 N N . SER A 1 204 ? 27.033 -8.100 -37.754 1.00 96.81 204 SER A N 1
ATOM 1494 C CA . SER A 1 204 ? 26.110 -9.181 -38.118 1.00 96.81 204 SER A CA 1
ATOM 1495 C C . SER A 1 204 ? 25.748 -9.208 -39.602 1.00 96.81 204 SER A C 1
ATOM 1497 O O . SER A 1 204 ? 25.415 -10.291 -40.110 1.00 96.81 204 SER A O 1
ATOM 1499 N N . ASP A 1 205 ? 25.796 -8.067 -40.285 1.00 97.06 205 ASP A N 1
ATOM 1500 C CA . ASP A 1 205 ? 25.596 -7.979 -41.724 1.00 97.06 205 ASP A CA 1
ATOM 1501 C C . ASP A 1 205 ? 26.773 -8.629 -42.477 1.00 97.06 205 ASP A C 1
ATOM 1503 O O . ASP A 1 205 ? 27.835 -8.941 -41.938 1.00 97.06 205 ASP A O 1
ATOM 1507 N N . THR A 1 206 ? 26.506 -9.041 -43.710 1.00 97.50 206 THR A N 1
ATOM 1508 C CA . THR A 1 206 ? 27.473 -9.687 -44.595 1.00 97.50 206 THR A CA 1
ATOM 1509 C C . THR A 1 206 ? 27.715 -8.901 -45.878 1.00 97.50 206 THR A C 1
ATOM 1511 O O . THR A 1 206 ? 28.418 -9.431 -46.746 1.00 97.50 206 THR A O 1
ATOM 1514 N N . ASP A 1 207 ? 27.059 -7.751 -46.036 1.00 96.75 207 ASP A N 1
ATOM 1515 C CA . ASP A 1 207 ? 27.098 -6.836 -47.183 1.00 96.75 207 ASP A CA 1
ATOM 1516 C C . ASP A 1 207 ? 26.827 -5.403 -46.679 1.00 96.75 207 ASP A C 1
ATOM 1518 O O . ASP A 1 207 ? 25.828 -4.805 -47.072 1.00 96.75 207 ASP A O 1
ATOM 1522 N N . ASP A 1 208 ? 27.702 -4.889 -45.802 1.00 97.50 208 ASP A N 1
ATOM 1523 C CA . ASP A 1 208 ? 27.464 -3.703 -44.948 1.00 97.50 208 ASP A CA 1
ATOM 1524 C C . ASP A 1 208 ? 27.083 -2.422 -45.729 1.00 97.50 208 ASP A C 1
ATOM 1526 O O . ASP A 1 208 ? 26.483 -1.499 -45.183 1.00 97.50 208 ASP A O 1
ATOM 1530 N N . ASP A 1 209 ? 27.459 -2.305 -47.008 1.00 97.19 209 ASP A N 1
ATOM 1531 C CA . ASP A 1 209 ? 27.102 -1.173 -47.878 1.00 97.19 209 ASP A CA 1
ATOM 1532 C C . ASP A 1 209 ? 26.055 -1.501 -48.957 1.00 97.19 209 ASP A C 1
ATOM 1534 O O . ASP A 1 209 ? 25.671 -0.624 -49.745 1.00 97.19 209 ASP A O 1
ATOM 1538 N N . ASN A 1 210 ? 25.595 -2.755 -48.989 1.00 96.56 210 ASN A N 1
ATOM 1539 C CA . ASN A 1 210 ? 24.552 -3.300 -49.856 1.00 96.56 210 ASN A CA 1
ATOM 1540 C C . ASN A 1 210 ? 24.748 -2.958 -51.341 1.00 96.56 210 ASN A C 1
ATOM 1542 O O . ASN A 1 210 ? 23.793 -2.778 -52.117 1.00 96.56 210 ASN A O 1
ATOM 1546 N N . ASP A 1 211 ? 26.013 -2.901 -51.776 1.00 95.75 211 ASP A N 1
ATOM 1547 C CA . ASP A 1 211 ? 26.382 -2.752 -53.184 1.00 95.75 211 ASP A CA 1
ATOM 1548 C C . ASP A 1 211 ? 26.155 -4.056 -53.989 1.00 95.75 211 ASP A C 1
ATOM 1550 O O . ASP A 1 211 ? 26.168 -4.069 -55.236 1.00 95.75 211 ASP A O 1
ATOM 1554 N N . GLY A 1 212 ? 25.844 -5.144 -53.272 1.00 94.38 212 GLY A N 1
ATOM 1555 C CA . GLY A 1 212 ? 25.559 -6.478 -53.778 1.00 94.38 212 GLY A CA 1
ATOM 1556 C C . GLY A 1 212 ? 26.770 -7.411 -53.761 1.00 94.38 212 GLY A C 1
ATOM 1557 O O . GLY A 1 212 ? 26.742 -8.449 -54.453 1.00 94.38 212 GLY A O 1
ATOM 1558 N N . VAL A 1 213 ? 27.834 -7.062 -53.035 1.00 95.12 213 VAL A N 1
ATOM 1559 C CA . VAL A 1 213 ? 29.056 -7.850 -52.893 1.00 95.12 213 VAL A CA 1
ATOM 1560 C C . VAL A 1 213 ? 29.435 -7.996 -51.427 1.00 95.12 213 VAL A C 1
ATOM 1562 O O . VAL A 1 213 ? 30.046 -7.131 -50.835 1.00 95.12 213 VAL A O 1
ATOM 1565 N N . LEU A 1 214 ? 29.233 -9.217 -50.922 1.00 96.69 214 LEU A N 1
ATOM 1566 C CA . LEU A 1 214 ? 29.563 -9.568 -49.540 1.00 96.69 214 LEU A CA 1
ATOM 1567 C C . LEU A 1 214 ? 30.948 -9.072 -49.081 1.00 96.69 214 LEU A C 1
ATOM 1569 O O . LEU A 1 214 ? 31.922 -9.314 -49.808 1.00 96.69 214 LEU A O 1
ATOM 1573 N N . ASP A 1 215 ? 31.079 -8.587 -47.842 1.00 95.69 215 ASP A N 1
ATOM 1574 C CA . ASP A 1 215 ? 32.290 -7.933 -47.290 1.00 95.69 215 ASP A CA 1
ATOM 1575 C C . ASP A 1 215 ? 33.546 -8.785 -47.445 1.00 95.69 215 ASP A C 1
ATOM 1577 O O . ASP A 1 215 ? 34.648 -8.314 -47.728 1.00 95.69 215 ASP A O 1
ATOM 1581 N N . VAL A 1 216 ? 33.387 -10.107 -47.313 1.00 95.94 216 VAL A N 1
ATOM 1582 C CA . VAL A 1 216 ? 34.480 -11.079 -47.482 1.00 95.94 216 VAL A CA 1
ATOM 1583 C C . VAL A 1 216 ? 35.113 -11.039 -48.880 1.00 95.94 216 VAL A C 1
ATOM 1585 O O . VAL A 1 216 ? 36.219 -11.556 -49.077 1.00 95.94 216 VAL A O 1
ATOM 1588 N N . ASN A 1 217 ? 34.403 -10.479 -49.858 1.00 93.88 217 ASN A N 1
ATOM 1589 C CA . ASN A 1 217 ? 34.826 -10.281 -51.237 1.00 93.88 217 ASN A CA 1
ATOM 1590 C C . ASN A 1 217 ? 34.925 -8.798 -51.634 1.00 93.88 217 ASN A C 1
ATOM 1592 O O . ASN A 1 217 ? 35.352 -8.550 -52.769 1.00 93.88 217 ASN A O 1
ATOM 1596 N N . ASP A 1 218 ? 34.597 -7.863 -50.742 1.00 93.38 218 ASP A N 1
ATOM 1597 C CA . ASP A 1 218 ? 34.644 -6.428 -51.003 1.00 93.38 218 ASP A CA 1
ATOM 1598 C C . ASP A 1 218 ? 35.969 -5.799 -50.538 1.00 93.38 218 ASP A C 1
ATOM 1600 O O . ASP A 1 218 ? 36.535 -6.124 -49.492 1.00 93.38 218 ASP A O 1
ATOM 1604 N N . ALA A 1 219 ? 36.539 -4.921 -51.364 1.00 94.81 219 ALA A N 1
ATOM 1605 C CA . ALA A 1 219 ? 37.738 -4.169 -51.005 1.00 94.81 219 ALA A CA 1
ATOM 1606 C C . ALA A 1 219 ? 37.437 -2.907 -50.175 1.00 94.81 219 ALA A C 1
ATOM 1608 O O . ALA A 1 219 ? 38.360 -2.381 -49.539 1.00 94.81 219 ALA A O 1
ATOM 1609 N N . TYR A 1 220 ? 36.201 -2.414 -50.218 1.00 94.94 220 TYR A N 1
ATOM 1610 C CA . TYR A 1 220 ? 35.678 -1.284 -49.463 1.00 94.94 220 TYR A CA 1
ATOM 1611 C C . TYR A 1 220 ? 34.263 -1.602 -48.938 1.00 94.94 220 TYR A C 1
ATOM 1613 O O . TYR A 1 220 ? 33.339 -0.935 -49.368 1.00 94.94 220 TYR A O 1
ATOM 1621 N N . PRO A 1 221 ? 34.114 -2.519 -47.961 1.00 95.81 221 PRO A N 1
ATOM 1622 C CA . PRO A 1 221 ? 32.804 -2.987 -47.476 1.00 95.81 221 PRO A CA 1
ATOM 1623 C C . PRO A 1 221 ? 31.823 -1.920 -46.964 1.00 95.81 221 PRO A C 1
ATOM 1625 O O . PRO A 1 221 ? 30.679 -2.235 -46.722 1.00 95.81 221 PRO A O 1
ATOM 1628 N N . LEU A 1 222 ? 32.272 -0.677 -46.755 1.00 96.38 222 LEU A N 1
ATOM 1629 C CA . LEU A 1 222 ? 31.466 0.414 -46.193 1.00 96.38 222 LEU A CA 1
ATOM 1630 C C . LEU A 1 222 ? 31.237 1.557 -47.207 1.00 96.38 222 LEU A C 1
ATOM 1632 O O . LEU A 1 222 ? 31.043 2.714 -46.824 1.00 96.38 222 LEU A O 1
ATOM 1636 N N . ASP A 1 223 ? 31.429 1.310 -48.505 1.00 95.88 223 ASP A N 1
ATOM 1637 C CA . ASP A 1 223 ? 31.366 2.325 -49.562 1.00 95.88 223 ASP A CA 1
ATOM 1638 C C . ASP A 1 223 ? 30.649 1.769 -50.796 1.00 95.88 223 ASP A C 1
ATOM 1640 O O . ASP A 1 223 ? 31.296 1.306 -51.741 1.00 95.88 223 ASP A O 1
ATOM 1644 N N . GLU A 1 224 ? 29.327 1.996 -50.842 1.00 95.94 224 GLU A N 1
ATOM 1645 C CA . GLU A 1 224 ? 28.400 1.538 -51.897 1.00 95.94 224 GLU A CA 1
ATOM 1646 C C . GLU A 1 224 ? 28.843 1.872 -53.338 1.00 95.94 224 GLU A C 1
ATOM 1648 O O . GLU A 1 224 ? 28.301 1.389 -54.338 1.00 95.94 224 GLU A O 1
ATOM 1653 N N . THR A 1 225 ? 29.806 2.786 -53.499 1.00 94.19 225 THR A N 1
ATOM 1654 C CA . THR A 1 225 ? 30.294 3.217 -54.806 1.00 94.19 225 THR A CA 1
ATOM 1655 C C . THR A 1 225 ? 31.506 2.423 -55.297 1.00 94.19 225 THR A C 1
ATOM 1657 O O . THR A 1 225 ? 31.957 2.650 -56.435 1.00 94.19 225 THR A O 1
ATOM 1660 N N . ARG A 1 226 ? 32.085 1.531 -54.474 1.00 90.75 226 ARG A N 1
ATOM 1661 C CA . ARG A 1 226 ? 33.413 0.945 -54.712 1.00 90.75 226 ARG A CA 1
ATOM 1662 C C . ARG A 1 226 ? 33.563 -0.499 -54.214 1.00 90.75 226 ARG A C 1
ATOM 1664 O O . ARG A 1 226 ? 34.247 -0.735 -53.245 1.00 90.75 226 ARG A O 1
ATOM 1671 N N . THR A 1 227 ? 33.305 -1.461 -55.087 1.00 89.19 227 THR A N 1
ATOM 1672 C CA . THR A 1 227 ? 33.617 -2.874 -54.785 1.00 89.19 227 THR A CA 1
ATOM 1673 C C . THR A 1 227 ? 35.097 -3.296 -54.953 1.00 89.19 227 THR A C 1
ATOM 1675 O O . THR A 1 227 ? 35.645 -4.174 -54.286 1.00 89.19 227 THR A O 1
ATOM 1678 N N . TYR A 1 228 ? 35.795 -2.746 -55.962 1.00 83.06 228 TYR A N 1
ATOM 1679 C CA . TYR A 1 228 ? 37.088 -3.284 -56.431 1.00 83.06 228 TYR A CA 1
ATOM 1680 C C . TYR A 1 228 ? 38.265 -2.343 -56.153 1.00 83.06 228 TYR A C 1
ATOM 1682 O O . TYR A 1 228 ? 38.197 -1.143 -56.422 1.00 83.06 228 TYR A O 1
ATOM 1690 N N . ASP A 1 229 ? 39.425 -2.898 -55.772 1.00 80.25 229 ASP A N 1
ATOM 1691 C CA . ASP A 1 229 ? 40.673 -2.124 -55.711 1.00 80.25 229 ASP A CA 1
ATOM 1692 C C . ASP A 1 229 ? 41.065 -1.623 -57.116 1.00 80.25 229 ASP A C 1
ATOM 1694 O O . ASP A 1 229 ? 41.528 -2.374 -57.988 1.00 80.25 229 ASP A O 1
ATOM 1698 N N . GLU A 1 230 ? 40.929 -0.313 -57.334 1.00 69.69 230 GLU A N 1
ATOM 1699 C CA . GLU A 1 230 ? 41.299 0.360 -58.580 1.00 69.69 230 GLU A CA 1
ATOM 1700 C C . GLU A 1 230 ? 42.754 0.079 -58.992 1.00 69.69 230 GLU A C 1
ATOM 1702 O O . GLU A 1 230 ? 43.078 0.046 -60.184 1.00 69.69 230 GLU A O 1
ATOM 1707 N N . ARG A 1 231 ? 43.656 -0.181 -58.035 1.00 67.81 231 ARG A N 1
ATOM 1708 C CA . ARG A 1 231 ? 45.060 -0.523 -58.319 1.00 67.81 231 ARG A CA 1
ATOM 1709 C C . ARG A 1 231 ? 45.185 -1.906 -58.949 1.00 67.81 231 ARG A C 1
ATOM 1711 O O . ARG A 1 231 ? 46.023 -2.097 -59.838 1.00 67.81 231 ARG A O 1
ATOM 1718 N N . VAL A 1 232 ? 44.341 -2.849 -58.538 1.00 63.31 232 VAL A N 1
ATOM 1719 C CA . VAL A 1 232 ? 44.252 -4.191 -59.126 1.00 63.31 232 VAL A CA 1
ATOM 1720 C C . VAL A 1 232 ? 43.621 -4.112 -60.514 1.00 63.31 232 VAL A C 1
ATOM 1722 O O . VAL A 1 232 ? 44.144 -4.715 -61.456 1.00 63.31 232 VAL A O 1
ATOM 1725 N N . LEU A 1 233 ? 42.574 -3.300 -60.683 1.00 60.88 233 LEU A N 1
ATOM 1726 C CA . LEU A 1 233 ? 41.892 -3.131 -61.967 1.00 60.88 233 LEU A CA 1
ATOM 1727 C C . LEU A 1 233 ? 42.795 -2.470 -63.022 1.00 60.88 233 LEU A C 1
ATOM 1729 O O . LEU A 1 233 ? 42.879 -2.946 -64.157 1.00 60.88 233 LEU A O 1
ATOM 1733 N N . ILE A 1 234 ? 43.547 -1.428 -62.649 1.00 60.12 234 ILE A N 1
ATOM 1734 C CA . ILE A 1 234 ? 44.523 -0.768 -63.532 1.00 60.12 234 ILE A CA 1
ATOM 1735 C C . ILE A 1 234 ? 45.672 -1.723 -63.880 1.00 60.12 234 ILE A C 1
ATOM 1737 O O . ILE A 1 234 ? 46.105 -1.772 -65.034 1.00 60.12 234 ILE A O 1
ATOM 1741 N N . GLY A 1 235 ? 46.149 -2.517 -62.916 1.00 59.00 235 GLY A N 1
ATOM 1742 C CA . GLY A 1 235 ? 47.165 -3.545 -63.148 1.00 59.00 235 GLY A CA 1
ATOM 1743 C C . GLY A 1 235 ? 46.696 -4.622 -64.132 1.00 59.00 235 GLY A C 1
ATOM 1744 O O . GLY A 1 235 ? 47.395 -4.925 -65.103 1.00 59.00 235 GLY A O 1
ATOM 1745 N N . ALA A 1 236 ? 45.488 -5.152 -63.937 1.00 60.28 236 ALA A N 1
ATOM 1746 C CA . ALA A 1 236 ? 44.871 -6.135 -64.824 1.00 60.28 236 ALA A CA 1
ATOM 1747 C C . ALA A 1 236 ? 44.600 -5.561 -66.223 1.00 60.28 236 ALA A C 1
ATOM 1749 O O . ALA A 1 236 ? 44.917 -6.208 -67.224 1.00 60.28 236 ALA A O 1
ATOM 1750 N N . ALA A 1 237 ? 44.100 -4.326 -66.318 1.00 61.12 237 ALA A N 1
ATOM 1751 C CA . ALA A 1 237 ? 43.895 -3.632 -67.586 1.00 61.12 237 ALA A CA 1
ATOM 1752 C C . ALA A 1 237 ? 45.222 -3.376 -68.324 1.00 61.12 237 ALA A C 1
ATOM 1754 O O . ALA A 1 237 ? 45.299 -3.575 -69.538 1.00 61.12 237 ALA A O 1
ATOM 1755 N N . ALA A 1 238 ? 46.291 -3.005 -67.611 1.00 61.66 238 ALA A N 1
ATOM 1756 C CA . ALA A 1 238 ? 47.621 -2.803 -68.187 1.00 61.66 238 ALA A CA 1
ATOM 1757 C C . ALA A 1 238 ? 48.241 -4.116 -68.696 1.00 61.66 238 ALA A C 1
ATOM 1759 O O . ALA A 1 238 ? 48.791 -4.152 -69.801 1.00 61.66 238 ALA A O 1
ATOM 1760 N N . ILE A 1 239 ? 48.116 -5.211 -67.938 1.00 66.06 239 ILE A N 1
ATOM 1761 C CA . ILE A 1 239 ? 48.563 -6.549 -68.358 1.00 66.06 239 ILE A CA 1
ATOM 1762 C C . ILE A 1 239 ? 47.724 -7.047 -69.541 1.00 66.06 239 ILE A C 1
ATOM 1764 O O . ILE A 1 239 ? 48.278 -7.566 -70.511 1.00 66.06 239 ILE A O 1
ATOM 1768 N N . GLY A 1 240 ? 46.406 -6.846 -69.505 1.00 67.31 240 GLY A N 1
ATOM 1769 C CA . GLY A 1 240 ? 45.491 -7.177 -70.596 1.00 67.31 240 GLY A CA 1
ATOM 1770 C C . GLY A 1 240 ? 45.842 -6.428 -71.881 1.00 67.31 240 GLY A C 1
ATOM 1771 O O . GLY A 1 240 ? 46.005 -7.047 -72.934 1.00 67.31 240 GLY A O 1
ATOM 1772 N N . ALA A 1 241 ? 46.066 -5.115 -71.797 1.00 68.12 241 ALA A N 1
ATOM 1773 C CA . ALA A 1 241 ? 46.520 -4.303 -72.922 1.00 68.12 241 ALA A CA 1
ATOM 1774 C C . ALA A 1 241 ? 47.885 -4.773 -73.457 1.00 68.12 241 ALA A C 1
ATOM 1776 O O . ALA A 1 241 ? 48.070 -4.874 -74.673 1.00 68.12 241 ALA A O 1
ATOM 1777 N N . ALA A 1 242 ? 48.824 -5.128 -72.573 1.00 69.31 242 ALA A N 1
ATOM 1778 C CA . ALA A 1 242 ? 50.129 -5.662 -72.958 1.00 69.31 242 ALA A CA 1
ATOM 1779 C C . ALA A 1 242 ? 50.030 -7.037 -73.646 1.00 69.31 242 ALA A C 1
ATOM 1781 O O . ALA A 1 242 ? 50.713 -7.267 -74.645 1.00 69.31 242 ALA A O 1
ATOM 1782 N N . LEU A 1 243 ? 49.159 -7.934 -73.171 1.00 71.88 243 LEU A N 1
ATOM 1783 C CA . LEU A 1 243 ? 48.905 -9.243 -73.783 1.00 71.88 243 LEU A CA 1
ATOM 1784 C C . LEU A 1 243 ? 48.238 -9.113 -75.155 1.00 71.88 243 LEU A C 1
ATOM 1786 O O . LEU A 1 243 ? 48.663 -9.776 -76.103 1.00 71.88 243 LEU A O 1
ATOM 1790 N N . ILE A 1 244 ? 47.241 -8.234 -75.292 1.00 71.94 244 ILE A N 1
ATOM 1791 C CA . ILE A 1 244 ? 46.585 -7.952 -76.577 1.00 71.94 244 ILE A CA 1
ATOM 1792 C C . ILE A 1 244 ? 47.597 -7.366 -77.566 1.00 71.94 244 ILE A C 1
ATOM 1794 O O . ILE A 1 244 ? 47.672 -7.819 -78.710 1.00 71.94 244 ILE A O 1
ATOM 1798 N N . ALA A 1 245 ? 48.425 -6.413 -77.129 1.00 71.19 245 ALA A N 1
ATOM 1799 C CA . ALA A 1 245 ? 49.492 -5.857 -77.953 1.00 71.19 245 ALA A CA 1
ATOM 1800 C C . ALA A 1 245 ? 50.519 -6.930 -78.356 1.00 71.19 245 ALA A C 1
ATOM 1802 O O . ALA A 1 245 ? 50.882 -7.019 -79.530 1.00 71.19 245 ALA A O 1
ATOM 1803 N N . ALA A 1 246 ? 50.948 -7.791 -77.429 1.00 69.50 246 ALA A N 1
ATOM 1804 C CA . ALA A 1 246 ? 51.881 -8.880 -77.711 1.00 69.50 246 ALA A CA 1
ATOM 1805 C C . ALA A 1 246 ? 51.305 -9.901 -78.709 1.00 69.50 246 ALA A C 1
ATOM 1807 O O . ALA A 1 246 ? 52.004 -10.319 -79.635 1.00 69.50 246 ALA A O 1
ATOM 1808 N N . LEU A 1 247 ? 50.023 -10.261 -78.580 1.00 71.06 247 LEU A N 1
ATOM 1809 C CA . LEU A 1 247 ? 49.318 -11.139 -79.519 1.00 71.06 247 LEU A CA 1
ATOM 1810 C C . LEU A 1 247 ? 49.145 -10.490 -80.898 1.00 71.06 247 LEU A C 1
ATOM 1812 O O . LEU A 1 247 ? 49.350 -11.151 -81.918 1.00 71.06 247 LEU A O 1
ATOM 1816 N N . ALA A 1 248 ? 48.831 -9.195 -80.957 1.00 68.75 248 ALA A N 1
ATOM 1817 C CA . ALA A 1 248 ? 48.746 -8.452 -82.212 1.00 68.75 248 ALA A CA 1
ATOM 1818 C C . ALA A 1 248 ? 50.110 -8.384 -82.920 1.00 68.75 248 ALA A C 1
ATOM 1820 O O . ALA A 1 248 ? 50.196 -8.647 -84.121 1.00 68.75 248 ALA A O 1
ATOM 1821 N N . VAL A 1 249 ? 51.192 -8.123 -82.178 1.00 67.81 249 VAL A N 1
ATOM 1822 C CA . VAL A 1 249 ? 52.565 -8.145 -82.708 1.00 67.81 249 VAL A CA 1
ATOM 1823 C C . VAL A 1 249 ? 52.941 -9.546 -83.199 1.00 67.81 249 VAL A C 1
ATOM 1825 O O . VAL A 1 249 ? 53.465 -9.678 -84.304 1.00 67.81 249 VAL A O 1
ATOM 1828 N N . ALA A 1 250 ? 52.620 -10.599 -82.445 1.00 64.69 250 ALA A N 1
ATOM 1829 C CA . ALA A 1 250 ? 52.828 -11.988 -82.861 1.00 64.69 250 ALA A CA 1
ATOM 1830 C C . ALA A 1 250 ? 52.054 -12.351 -84.145 1.00 64.69 250 ALA A C 1
ATOM 1832 O O . ALA A 1 250 ? 52.568 -13.090 -84.989 1.00 64.69 250 ALA A O 1
ATOM 1833 N N . SER A 1 251 ? 50.846 -11.804 -84.318 1.00 60.03 251 SER A N 1
ATOM 1834 C CA . SER A 1 251 ? 50.005 -12.005 -85.503 1.00 60.03 251 SER A CA 1
ATOM 1835 C C . SER A 1 251 ? 50.551 -11.267 -86.737 1.00 60.03 251 SER A C 1
ATOM 1837 O O . SER A 1 251 ? 50.629 -11.842 -87.824 1.00 60.03 251 SER A O 1
ATOM 1839 N N . VAL A 1 252 ? 51.034 -10.029 -86.568 1.00 60.91 252 VAL A N 1
ATOM 1840 C CA . VAL A 1 252 ? 51.637 -9.220 -87.648 1.00 60.91 252 VAL A CA 1
ATOM 1841 C C . VAL A 1 252 ? 53.026 -9.727 -88.041 1.00 60.91 252 VAL A C 1
ATOM 1843 O O . VAL A 1 252 ? 53.384 -9.706 -89.219 1.00 60.91 252 VAL A O 1
ATOM 1846 N N . MET A 1 253 ? 53.811 -10.231 -87.085 1.00 58.59 253 MET A N 1
ATOM 1847 C CA . MET A 1 253 ? 55.159 -10.743 -87.352 1.00 58.59 253 MET A CA 1
ATOM 1848 C C . MET A 1 253 ? 55.187 -12.099 -88.061 1.00 58.59 253 MET A C 1
ATOM 1850 O O . MET A 1 253 ? 56.280 -12.572 -88.370 1.00 58.59 253 MET A O 1
ATOM 1854 N N . GLY A 1 254 ? 54.028 -12.697 -88.372 1.00 56.78 254 GLY A N 1
ATOM 1855 C CA . GLY A 1 254 ? 53.907 -13.830 -89.285 1.00 56.78 254 GLY A CA 1
ATOM 1856 C C . GLY A 1 254 ? 54.938 -14.912 -88.997 1.00 56.78 254 GLY A C 1
ATOM 1857 O O . GLY A 1 254 ? 55.927 -15.027 -89.724 1.00 56.78 254 GLY A O 1
ATOM 1858 N N . PHE A 1 255 ? 54.722 -15.701 -87.939 1.00 54.91 255 PHE A N 1
ATOM 1859 C CA . PHE A 1 255 ? 55.568 -16.848 -87.614 1.00 54.91 255 PHE A CA 1
ATOM 1860 C C . PHE A 1 255 ? 55.815 -17.684 -88.877 1.00 54.91 255 PHE A C 1
ATOM 1862 O O . PHE A 1 255 ? 54.969 -18.469 -89.314 1.00 54.91 255 PHE A O 1
ATOM 1869 N N . LYS A 1 256 ? 57.000 -17.529 -89.484 1.00 55.00 256 LYS A N 1
ATOM 1870 C CA . LYS A 1 256 ? 57.477 -18.445 -90.516 1.00 55.00 256 LYS A CA 1
ATOM 1871 C C . LYS A 1 256 ? 57.516 -19.808 -89.847 1.00 55.00 256 LYS A C 1
ATOM 1873 O O . LY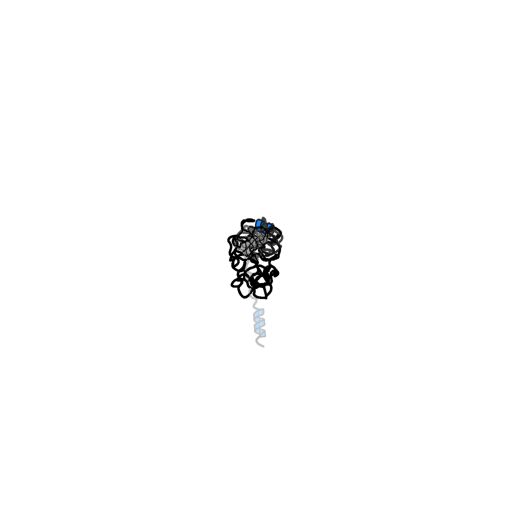S A 1 256 ? 58.424 -20.063 -89.056 1.00 55.00 256 LYS A O 1
ATOM 1878 N N . LYS A 1 257 ? 56.549 -20.679 -90.164 1.00 54.16 257 LYS A N 1
ATOM 1879 C CA . LYS A 1 257 ? 56.629 -22.110 -89.852 1.00 54.16 257 LYS A CA 1
ATOM 1880 C C . LYS A 1 257 ? 58.003 -22.574 -90.322 1.00 54.16 257 LYS A C 1
ATOM 1882 O O . LYS A 1 257 ? 58.225 -22.737 -91.525 1.00 54.16 257 LYS A O 1
ATOM 1887 N N . ARG A 1 258 ? 58.948 -22.763 -89.396 1.00 55.44 258 ARG A N 1
ATOM 1888 C CA . ARG A 1 258 ? 60.152 -23.523 -89.707 1.00 55.44 258 ARG A CA 1
ATOM 1889 C C . ARG A 1 258 ? 59.632 -24.910 -90.046 1.00 55.44 258 ARG A C 1
ATOM 1891 O O . ARG A 1 258 ? 59.109 -25.602 -89.179 1.00 55.44 258 ARG A O 1
ATOM 1898 N N . LYS A 1 259 ? 59.704 -25.285 -91.325 1.00 51.12 259 LYS A N 1
ATOM 1899 C CA . LYS A 1 259 ? 59.571 -26.682 -91.731 1.00 51.12 259 LYS A CA 1
ATOM 1900 C C . LYS A 1 259 ? 60.741 -27.415 -91.090 1.00 51.12 259 LYS A C 1
ATOM 1902 O O . LYS A 1 259 ? 61.813 -27.504 -91.681 1.00 51.12 259 LYS A O 1
ATOM 1907 N N . ILE A 1 260 ? 60.550 -27.888 -89.867 1.00 58.28 260 ILE A N 1
ATOM 1908 C CA . ILE A 1 260 ? 61.389 -28.935 -89.314 1.00 58.28 260 ILE A CA 1
ATOM 1909 C C . ILE A 1 260 ? 61.027 -30.159 -90.153 1.00 58.28 260 ILE A C 1
ATOM 1911 O O . ILE A 1 260 ? 59.936 -30.712 -90.029 1.00 58.28 260 ILE A O 1
ATOM 1915 N N . LYS A 1 261 ? 61.889 -30.502 -91.116 1.00 56.19 261 LYS A N 1
ATOM 1916 C CA . LYS A 1 261 ? 61.869 -31.849 -91.685 1.00 56.19 261 LYS A CA 1
ATOM 1917 C C . LYS A 1 261 ? 62.153 -32.778 -90.501 1.00 56.19 261 LYS A C 1
ATOM 1919 O O . LYS A 1 261 ? 63.161 -32.537 -89.840 1.00 56.19 261 LYS A O 1
ATOM 1924 N N . PRO A 1 262 ? 61.304 -33.771 -90.206 1.00 56.84 262 PRO A N 1
ATOM 1925 C CA . PRO A 1 262 ? 61.678 -34.783 -89.236 1.00 56.84 262 PRO A CA 1
ATOM 1926 C C . PRO A 1 262 ? 62.932 -35.469 -89.779 1.00 56.84 262 PRO A C 1
ATOM 1928 O O . PRO A 1 262 ? 62.904 -36.026 -90.880 1.00 56.84 262 PRO A O 1
ATOM 1931 N N . ASP A 1 263 ? 64.048 -35.335 -89.067 1.00 62.59 263 ASP A N 1
ATOM 1932 C CA . ASP A 1 263 ? 65.214 -36.158 -89.340 1.00 62.59 263 ASP A CA 1
ATOM 1933 C C . ASP A 1 263 ? 64.902 -37.536 -88.758 1.00 62.59 263 ASP A C 1
ATOM 1935 O O . ASP A 1 263 ? 64.674 -37.695 -87.561 1.00 62.59 263 ASP A O 1
ATOM 1939 N N . ASN A 1 264 ? 64.752 -38.518 -89.640 1.00 62.25 264 ASN A N 1
ATOM 1940 C CA . ASN A 1 264 ? 64.250 -39.849 -89.298 1.00 62.25 264 ASN A CA 1
ATOM 1941 C C . ASN A 1 264 ? 65.346 -40.739 -88.678 1.00 62.25 264 ASN A C 1
ATOM 1943 O O . ASN A 1 264 ? 65.197 -41.957 -88.612 1.00 62.25 264 ASN A O 1
ATOM 1947 N N . THR A 1 265 ? 66.458 -40.146 -88.251 1.00 62.59 265 THR A N 1
ATOM 1948 C CA . THR A 1 265 ? 67.613 -40.806 -87.635 1.00 62.59 265 THR A CA 1
ATOM 1949 C C . THR A 1 265 ? 67.301 -41.313 -86.228 1.00 62.59 265 THR A C 1
ATOM 1951 O O . THR A 1 265 ? 67.697 -42.430 -85.901 1.00 62.59 265 THR A O 1
ATOM 1954 N N . ASP A 1 266 ? 66.495 -40.589 -85.445 1.00 60.88 266 ASP A N 1
ATOM 1955 C CA . ASP A 1 266 ? 66.113 -41.023 -84.090 1.00 60.88 266 ASP A CA 1
ATOM 1956 C C . ASP A 1 266 ? 65.074 -42.161 -84.099 1.00 60.88 266 ASP A C 1
ATOM 1958 O O . ASP A 1 266 ? 65.140 -43.077 -83.279 1.00 60.88 266 ASP A O 1
ATOM 1962 N N . ILE A 1 267 ? 64.167 -42.189 -85.085 1.00 61.06 267 ILE A N 1
ATOM 1963 C CA 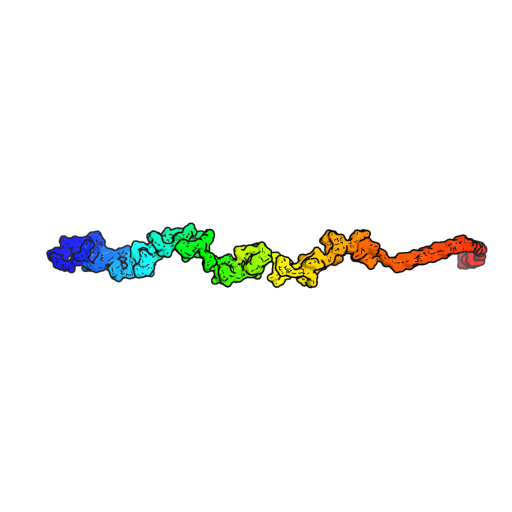. ILE A 1 267 ? 63.174 -43.271 -85.239 1.00 61.06 267 ILE A CA 1
ATOM 1964 C C . ILE A 1 267 ? 63.837 -44.564 -85.746 1.00 61.06 267 ILE A C 1
ATOM 1966 O O . ILE A 1 267 ? 63.481 -45.658 -85.308 1.00 61.06 267 ILE A O 1
ATOM 1970 N N . GLN A 1 268 ? 64.840 -44.458 -86.625 1.00 61.91 268 GLN A N 1
ATOM 1971 C CA . GLN A 1 268 ? 65.588 -45.619 -87.129 1.00 61.91 268 GLN A CA 1
ATOM 1972 C C . GLN A 1 268 ? 66.513 -46.233 -86.064 1.00 61.91 268 GLN A C 1
ATOM 1974 O O . GLN A 1 268 ? 66.646 -47.455 -86.023 1.00 61.91 268 GLN A O 1
ATOM 1979 N N . MET A 1 269 ? 67.085 -45.429 -85.155 1.00 62.59 269 MET A N 1
ATOM 1980 C CA . MET A 1 269 ? 67.833 -45.956 -84.001 1.00 62.59 269 MET A CA 1
ATOM 1981 C C . MET A 1 269 ? 66.929 -46.673 -82.988 1.00 62.59 269 MET A C 1
ATOM 1983 O O . MET A 1 269 ? 67.332 -47.704 -82.451 1.00 62.59 269 MET A O 1
ATOM 1987 N N . MET A 1 270 ? 65.702 -46.188 -82.754 1.00 60.66 270 MET A N 1
ATOM 1988 C CA . MET A 1 270 ? 64.757 -46.871 -81.859 1.00 60.66 270 MET A CA 1
ATOM 1989 C C . MET A 1 270 ? 64.242 -48.201 -82.432 1.00 60.66 270 MET A C 1
ATOM 1991 O O . MET A 1 270 ? 64.078 -49.152 -81.673 1.00 60.66 270 MET A O 1
ATOM 1995 N N . LEU A 1 271 ? 64.041 -48.314 -83.753 1.00 59.59 271 LEU A N 1
ATOM 1996 C CA . LEU A 1 271 ? 63.645 -49.581 -84.389 1.00 59.59 271 LEU A CA 1
ATOM 1997 C C . LEU A 1 271 ? 64.774 -50.628 -84.394 1.00 59.59 271 LEU A C 1
ATOM 1999 O O . LEU A 1 271 ? 64.501 -51.806 -84.187 1.00 59.59 271 LEU A O 1
ATOM 2003 N N . GLN A 1 272 ? 66.040 -50.223 -84.548 1.00 63.88 272 GLN A N 1
ATOM 2004 C CA . GLN A 1 272 ? 67.178 -51.156 -84.501 1.00 63.88 272 GLN A CA 1
ATOM 2005 C C . GLN A 1 272 ? 67.528 -51.639 -83.081 1.00 63.88 272 GLN A C 1
ATOM 2007 O O . GLN A 1 272 ? 68.164 -52.682 -82.934 1.00 63.88 272 GLN A O 1
ATOM 2012 N N . ALA A 1 273 ? 67.102 -50.912 -82.043 1.00 60.59 273 ALA A N 1
ATOM 2013 C CA . ALA A 1 273 ? 67.244 -51.311 -80.641 1.00 60.59 273 ALA A CA 1
ATOM 2014 C C . ALA A 1 273 ? 66.126 -52.257 -80.148 1.00 60.59 273 ALA A C 1
ATOM 2016 O O . ALA A 1 273 ? 66.238 -52.798 -79.053 1.00 60.59 273 ALA A O 1
ATOM 2017 N N . LEU A 1 274 ? 65.071 -52.468 -80.945 1.00 56.81 274 LEU A N 1
ATOM 2018 C CA . LEU A 1 274 ? 63.932 -53.343 -80.627 1.00 56.81 274 LEU A CA 1
ATOM 2019 C C . LEU A 1 274 ? 63.981 -54.715 -81.335 1.00 56.81 274 LEU A C 1
ATOM 2021 O O . LEU A 1 274 ? 63.158 -55.573 -81.033 1.00 56.81 274 LEU A O 1
ATOM 2025 N N . GLU A 1 275 ? 64.947 -54.948 -82.233 1.00 62.41 275 GLU A N 1
ATOM 2026 C CA . GLU A 1 275 ? 65.156 -56.230 -82.944 1.00 62.41 275 GLU A CA 1
ATOM 2027 C C . GLU A 1 275 ? 66.429 -56.997 -82.501 1.00 62.41 275 GLU A C 1
ATOM 2029 O O . GLU A 1 275 ? 66.997 -57.782 -83.267 1.00 62.41 275 GLU A O 1
ATOM 2034 N N . ARG A 1 276 ? 66.883 -56.822 -81.252 1.00 52.19 276 ARG A N 1
ATOM 2035 C CA . ARG A 1 276 ? 67.835 -57.737 -80.592 1.00 52.19 276 ARG A CA 1
ATOM 2036 C C . ARG A 1 276 ? 67.395 -58.109 -79.188 1.00 52.19 276 ARG A C 1
ATOM 2038 O O . ARG A 1 276 ? 67.037 -57.184 -78.432 1.00 52.19 276 ARG A O 1
#